Protein AF-A0A5C8MMB0-F1 (afdb_monomer)

Sequence (178 aa):
CRGLQKCVDEELSKRQVNRREPIFQVRLGAVEDEHCRFYLQSLATMHGSPTIGLGEKVSGFPVVWVGTGGRWYGSAGLNITMALRKALEQAIMDAQNQATSFQIQALEESSIFLNEEKPLRLEIPACEETTQSELLQSAMQVLEQNRMRLFVFDLAIEPFLKEELAGVFGVLLRKEDF

Radius of gyration: 17.4 Å; Cα contacts (8 Å, |Δi|>4): 314; chains: 1; bounding box: 39×40×46 Å

Foldseek 3Di:
DVQVQVQQQVQVVVVLVPAQWEWEWADEDAAAAPLLVVLQVVLCVQFRGWTKTWTDAGLLFTKIWTHGPQKIFIGTDLHPQRRSNVSSVLVVCCSPVVPDDDDGPIDGPVRYRYDHPPHHYDYHHYPVVDDPVNSVVSSVVSNVVSQKDKDKDFPCPDPCQCVPVVTDIHIDIDHDDD

Secondary structure (DSSP, 8-state):
-HHHHHHHHHHHHHHHTTSPEEEEEEEEEEE--HHHHHHHHHHHHHHSSPEEEE---BTTB-EEEEEETTEEEEEE-SSHHHHHHHHHHHHHHHHH-TT--SS--EEEGGGEEEEEEEEEEEEE--STTS-HHHHHHHHHHHHHHTTEEEEEEE---SHHHHHTSS--EEEEEEEPP-

Nearest PDB structures (foldseek):
  6peu-assembly4_D  TM=5.215E-01  e=2.104E-02  Methanocaldococcus jannaschii DSM 2661
  6pe3-assembly1_A  TM=5.560E-01  e=4.438E-02  Methanocaldococcus jannaschii DSM 2661
  7u58-assembly1_A  TM=5.933E-01  e=1.200E-01  Desmonostoc sp. PCC 7906
  4v1t-assembly1_B  TM=5.485E-01  e=1.446E-01  Lyngbya aestuarii

Structure (mmCIF, N/CA/C/O backbone):
data_AF-A0A5C8MMB0-F1
#
_entry.id   AF-A0A5C8MMB0-F1
#
loop_
_atom_site.group_PDB
_atom_site.id
_atom_site.type_symbol
_atom_site.label_atom_id
_atom_site.label_alt_id
_atom_site.label_comp_id
_atom_site.label_asym_id
_atom_site.label_entity_id
_atom_site.label_seq_id
_atom_site.pdbx_PDB_ins_code
_atom_site.Cartn_x
_atom_site.Cartn_y
_atom_site.Cartn_z
_atom_site.occupancy
_atom_site.B_iso_or_equiv
_atom_site.auth_seq_id
_atom_site.auth_comp_id
_atom_site.auth_asym_id
_atom_site.auth_atom_id
_atom_site.pdbx_PDB_model_num
ATOM 1 N N . CYS A 1 1 ? 2.271 -2.816 -12.798 1.00 86.19 1 CYS A N 1
ATOM 2 C CA . CYS A 1 1 ? 2.970 -1.627 -12.236 1.00 86.19 1 CYS A CA 1
ATOM 3 C C . CYS A 1 1 ? 3.922 -1.937 -11.062 1.00 86.19 1 CYS A C 1
ATOM 5 O O . CYS A 1 1 ? 4.062 -1.111 -10.166 1.00 86.19 1 CYS A O 1
ATOM 7 N N . ARG A 1 2 ? 4.614 -3.092 -11.044 1.00 88.81 2 ARG A N 1
ATOM 8 C CA . ARG A 1 2 ? 5.402 -3.537 -9.870 1.00 88.81 2 ARG A CA 1
ATOM 9 C C . ARG A 1 2 ? 6.569 -2.606 -9.518 1.00 88.81 2 ARG A C 1
ATOM 11 O O . ARG A 1 2 ? 6.733 -2.264 -8.355 1.00 88.81 2 ARG A O 1
ATOM 18 N N . GLY A 1 3 ? 7.340 -2.170 -10.517 1.00 91.50 3 GLY A N 1
ATOM 19 C CA . GLY A 1 3 ? 8.475 -1.269 -10.288 1.00 91.50 3 GLY A CA 1
ATOM 20 C C . GLY A 1 3 ? 8.054 0.085 -9.716 1.00 91.50 3 GLY A C 1
ATOM 21 O O . GLY A 1 3 ? 8.663 0.549 -8.763 1.00 91.50 3 GLY A O 1
ATOM 22 N N . LEU A 1 4 ? 6.955 0.666 -10.217 1.00 93.94 4 LEU A N 1
ATOM 23 C CA . LEU A 1 4 ? 6.422 1.920 -9.680 1.00 93.94 4 LEU A CA 1
ATOM 24 C C . LEU A 1 4 ? 5.993 1.772 -8.216 1.00 93.94 4 LEU A C 1
ATOM 26 O O . LEU A 1 4 ? 6.395 2.583 -7.392 1.00 93.94 4 LEU A O 1
ATOM 30 N N . GLN A 1 5 ? 5.233 0.721 -7.883 1.00 94.25 5 GLN A N 1
ATOM 31 C CA . GLN A 1 5 ? 4.839 0.450 -6.495 1.00 94.25 5 GLN A CA 1
ATOM 32 C C . GLN A 1 5 ? 6.069 0.350 -5.580 1.00 94.25 5 GLN A C 1
ATOM 34 O O . GLN A 1 5 ? 6.089 0.973 -4.524 1.00 94.25 5 GLN A O 1
ATOM 39 N N . LYS A 1 6 ? 7.121 -0.350 -6.026 1.00 92.81 6 LYS A N 1
ATOM 40 C CA . LYS A 1 6 ? 8.374 -0.470 -5.274 1.00 92.81 6 LYS A CA 1
ATOM 41 C C . LYS A 1 6 ? 9.049 0.885 -5.035 1.00 92.81 6 LYS A C 1
ATOM 43 O O . LYS A 1 6 ? 9.492 1.134 -3.921 1.00 92.81 6 LYS A O 1
ATOM 48 N N . CYS A 1 7 ? 9.080 1.779 -6.026 1.00 93.56 7 CYS A N 1
ATOM 49 C CA . CYS A 1 7 ? 9.606 3.133 -5.821 1.00 93.56 7 CYS A CA 1
ATOM 50 C C . CYS A 1 7 ? 8.823 3.888 -4.738 1.00 93.56 7 CYS A C 1
ATOM 52 O O . CYS A 1 7 ? 9.425 4.521 -3.879 1.00 93.56 7 CYS A O 1
ATOM 54 N N . VAL A 1 8 ? 7.488 3.808 -4.756 1.00 93.75 8 VAL A N 1
ATOM 55 C CA . VAL A 1 8 ? 6.650 4.484 -3.752 1.00 93.75 8 VAL A CA 1
ATOM 56 C C . VAL A 1 8 ? 6.881 3.892 -2.353 1.00 93.75 8 VAL A C 1
ATOM 58 O O . VAL A 1 8 ? 6.974 4.636 -1.377 1.00 93.75 8 VAL A O 1
ATOM 61 N N . ASP A 1 9 ? 7.034 2.570 -2.254 1.00 92.31 9 ASP A N 1
ATOM 62 C CA . ASP A 1 9 ? 7.369 1.889 -0.999 1.00 92.31 9 ASP A CA 1
ATOM 63 C C . ASP A 1 9 ? 8.725 2.351 -0.443 1.00 92.31 9 ASP A C 1
ATOM 65 O O . ASP A 1 9 ? 8.847 2.662 0.743 1.00 92.31 9 ASP A O 1
ATOM 69 N N . GLU A 1 10 ? 9.748 2.432 -1.296 1.00 91.00 10 GLU A N 1
ATOM 70 C CA . GLU A 1 10 ? 11.091 2.886 -0.920 1.00 91.00 10 GLU A CA 1
ATOM 71 C C . GLU A 1 10 ? 11.093 4.345 -0.446 1.00 91.00 10 GLU A C 1
ATOM 73 O O . GLU A 1 10 ? 11.761 4.669 0.535 1.00 91.00 10 GLU A O 1
ATOM 78 N N . GLU A 1 11 ? 10.329 5.227 -1.093 1.00 90.50 11 GLU A N 1
ATOM 79 C CA . GLU A 1 11 ? 10.205 6.627 -0.671 1.00 90.50 11 GLU A CA 1
ATOM 80 C C . GLU A 1 11 ? 9.511 6.764 0.694 1.00 90.50 11 GLU A C 1
ATOM 82 O O . GLU A 1 11 ? 9.968 7.541 1.537 1.00 90.50 11 GLU A O 1
ATOM 87 N N . LEU A 1 12 ? 8.470 5.964 0.966 1.00 90.88 12 LEU A N 1
ATOM 88 C CA . LEU A 1 12 ? 7.866 5.899 2.302 1.00 90.88 12 LEU A CA 1
ATOM 89 C C . LEU A 1 12 ? 8.885 5.409 3.344 1.00 90.88 12 LEU A C 1
ATOM 91 O O . LEU A 1 12 ? 9.031 6.024 4.400 1.00 90.88 12 LEU A O 1
ATOM 95 N N . SER A 1 13 ? 9.635 4.357 3.009 1.00 88.31 13 SER A N 1
ATOM 96 C CA . SER A 1 13 ? 10.665 3.775 3.880 1.00 88.31 13 SER A CA 1
ATOM 97 C C . SER A 1 13 ? 11.716 4.818 4.274 1.00 88.31 13 SER A C 1
ATOM 99 O O . SER A 1 13 ? 12.042 4.976 5.447 1.00 88.31 13 SER A O 1
ATOM 101 N N . LYS A 1 14 ? 12.225 5.582 3.295 1.00 87.31 14 LYS A N 1
ATOM 102 C CA . LYS A 1 14 ? 13.206 6.657 3.524 1.00 87.31 14 LYS A CA 1
ATOM 103 C C . LYS A 1 14 ? 12.638 7.775 4.399 1.00 87.31 14 LYS A C 1
ATOM 105 O O . LYS A 1 14 ? 13.366 8.313 5.234 1.00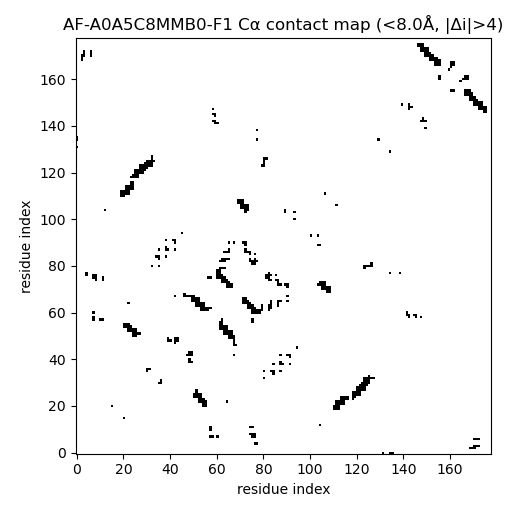 87.31 14 LYS A O 1
ATOM 110 N N . ARG A 1 15 ? 11.354 8.125 4.228 1.00 85.56 15 ARG A N 1
ATOM 111 C CA . ARG A 1 15 ? 10.677 9.162 5.027 1.00 85.56 15 ARG A CA 1
ATOM 112 C C . ARG A 1 15 ? 10.612 8.792 6.509 1.00 85.56 15 ARG A C 1
ATOM 114 O O . ARG A 1 15 ? 10.844 9.654 7.355 1.00 85.56 15 ARG A O 1
ATOM 121 N N . GLN A 1 16 ? 10.320 7.530 6.813 1.00 79.00 16 GLN A N 1
ATOM 122 C CA . GLN A 1 16 ? 10.096 7.058 8.183 1.00 79.00 16 GLN A CA 1
ATOM 123 C C . GLN A 1 16 ? 11.365 7.035 9.050 1.00 79.00 16 GLN A C 1
ATOM 125 O O . GLN A 1 16 ? 11.266 7.173 10.264 1.00 79.00 16 GLN A O 1
ATOM 130 N N . VAL A 1 17 ? 12.562 6.930 8.459 1.00 73.94 17 VAL A N 1
ATOM 131 C CA . VAL A 1 17 ? 13.832 6.846 9.216 1.00 73.94 17 VAL A CA 1
ATOM 132 C C . VAL A 1 17 ? 14.114 8.100 10.058 1.00 73.94 17 VAL A C 1
ATOM 134 O O . VAL A 1 17 ? 14.809 8.015 11.065 1.00 73.94 17 VAL A O 1
ATOM 137 N N . ASN A 1 18 ? 13.577 9.266 9.681 1.00 65.31 18 ASN A N 1
ATOM 138 C CA . ASN A 1 18 ? 13.998 10.553 10.253 1.00 65.31 18 ASN A CA 1
ATOM 139 C C . ASN A 1 18 ? 12.851 11.440 10.757 1.00 65.31 18 ASN A C 1
ATOM 141 O O . ASN A 1 18 ? 13.092 12.592 11.129 1.00 65.31 18 ASN A O 1
ATOM 145 N N . ARG A 1 19 ? 11.597 10.969 10.740 1.00 73.88 19 ARG A N 1
ATOM 146 C CA . ARG A 1 19 ? 10.439 11.826 11.025 1.00 73.88 19 ARG A CA 1
ATOM 147 C C . ARG A 1 19 ? 9.324 11.054 11.720 1.00 73.88 19 ARG A C 1
ATOM 149 O O . ARG A 1 19 ? 9.001 9.940 11.331 1.00 73.88 19 ARG A O 1
ATOM 156 N N . ARG A 1 20 ? 8.691 11.696 12.707 1.00 80.44 20 ARG A N 1
ATOM 157 C CA . ARG A 1 20 ? 7.402 11.238 13.236 1.00 80.44 20 ARG A CA 1
ATOM 158 C C . ARG A 1 20 ? 6.319 11.392 12.180 1.00 80.44 20 ARG A C 1
ATOM 160 O O . ARG A 1 20 ? 6.227 12.440 11.537 1.00 80.44 20 ARG A O 1
ATOM 167 N N . GLU A 1 21 ? 5.485 10.377 12.039 1.00 84.31 21 GLU A N 1
ATOM 168 C CA . GLU A 1 21 ? 4.448 10.368 11.018 1.00 84.31 21 GLU A CA 1
ATOM 169 C C . GLU A 1 21 ? 3.149 11.002 11.551 1.00 84.31 21 GLU A C 1
ATOM 171 O O . GLU A 1 21 ? 2.625 10.549 12.573 1.00 84.31 21 GLU A O 1
ATOM 176 N N . PRO A 1 22 ? 2.602 12.040 10.889 1.00 87.94 22 PRO A N 1
ATOM 177 C CA . PRO A 1 22 ? 1.253 12.507 11.174 1.00 87.94 22 PRO A CA 1
ATOM 178 C C . PRO A 1 22 ? 0.232 11.516 10.607 1.00 87.94 22 PRO A C 1
ATOM 180 O O . PRO A 1 22 ? 0.212 11.254 9.405 1.00 87.94 22 PRO A O 1
ATOM 183 N N . ILE A 1 23 ? -0.628 10.985 11.474 1.00 90.75 23 ILE A N 1
ATOM 184 C CA . ILE A 1 23 ? -1.674 10.029 11.112 1.00 90.75 23 ILE A CA 1
ATOM 185 C C . ILE A 1 23 ? -3.030 10.647 11.432 1.00 90.75 23 ILE A C 1
ATOM 187 O O . ILE A 1 23 ? -3.313 10.999 12.572 1.00 90.75 23 ILE A O 1
ATOM 191 N N . PHE A 1 24 ? -3.890 10.751 10.425 1.00 91.56 24 PHE A N 1
ATOM 192 C CA . PHE A 1 24 ? -5.262 11.226 10.572 1.00 91.56 24 PHE A CA 1
ATOM 193 C C . PHE A 1 24 ? -6.190 10.026 10.682 1.00 91.56 24 PHE A C 1
ATOM 195 O O . PHE A 1 24 ? -6.320 9.265 9.720 1.00 91.56 24 PHE A O 1
ATOM 202 N N . GLN A 1 25 ? -6.820 9.830 11.840 1.00 92.56 25 GLN A N 1
ATOM 203 C CA . GLN A 1 25 ? -7.706 8.689 12.036 1.00 92.56 25 GLN A CA 1
ATOM 204 C C . GLN A 1 25 ? -8.936 8.793 11.127 1.00 92.56 25 GLN A C 1
ATOM 206 O O . GLN A 1 25 ? -9.551 9.851 10.983 1.00 92.56 25 GLN A O 1
ATOM 211 N N . VAL A 1 26 ? -9.328 7.667 10.533 1.00 93.31 26 VAL A N 1
ATOM 212 C CA . VAL A 1 26 ? -10.497 7.576 9.657 1.00 93.31 26 VAL A CA 1
ATOM 213 C C . VAL A 1 26 ? -11.449 6.481 10.115 1.00 93.31 26 VAL A C 1
ATOM 215 O O . VAL A 1 26 ? -11.065 5.514 10.773 1.00 93.31 26 VAL A O 1
ATOM 218 N N . ARG A 1 27 ? -12.722 6.630 9.749 1.00 92.50 27 ARG A N 1
ATOM 219 C CA . ARG A 1 27 ? -13.721 5.564 9.844 1.00 92.50 27 ARG A CA 1
ATOM 220 C C . ARG A 1 27 ? -13.894 4.942 8.471 1.00 92.50 27 ARG A C 1
ATOM 222 O O . ARG A 1 27 ? -14.178 5.652 7.508 1.00 92.50 27 ARG A O 1
ATOM 229 N N . LEU A 1 28 ? -13.754 3.625 8.389 1.00 93.81 28 LEU A N 1
ATO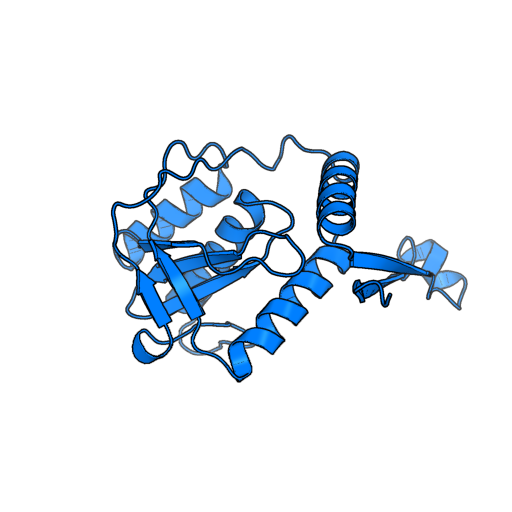M 230 C CA . LEU A 1 28 ? -14.064 2.911 7.158 1.00 93.81 28 LEU A CA 1
ATOM 231 C C . LEU A 1 28 ? -15.566 3.008 6.860 1.00 93.81 28 LEU A C 1
ATOM 233 O O . LEU A 1 28 ? -16.402 2.828 7.748 1.00 93.81 28 LEU A O 1
ATOM 237 N N . GLY A 1 29 ? -15.880 3.349 5.614 1.00 94.06 29 GLY A N 1
ATOM 238 C CA . GLY A 1 29 ? -17.210 3.283 5.027 1.00 94.06 29 GLY A CA 1
ATOM 239 C C . GLY A 1 29 ? -17.471 1.902 4.430 1.00 94.06 29 GLY A C 1
ATOM 240 O O . GLY A 1 29 ? -17.242 0.883 5.081 1.00 94.06 29 GLY A O 1
ATOM 241 N N . ALA A 1 30 ? -17.952 1.860 3.190 1.00 94.88 30 ALA A N 1
ATOM 242 C CA . ALA A 1 30 ? -18.030 0.627 2.425 1.00 94.88 30 ALA A CA 1
ATOM 243 C C . ALA A 1 30 ? -16.618 0.123 2.098 1.00 94.88 30 ALA A C 1
ATOM 245 O O . ALA A 1 30 ? -15.734 0.875 1.680 1.00 94.88 30 ALA A O 1
ATOM 246 N N . VAL A 1 31 ? -16.421 -1.178 2.306 1.00 96.75 31 VAL A N 1
ATOM 247 C CA . VAL A 1 31 ? -15.217 -1.900 1.897 1.00 96.75 31 VAL A CA 1
ATOM 248 C C . VAL A 1 31 ? -15.653 -2.959 0.904 1.00 96.75 31 VAL A C 1
ATOM 250 O O . VAL A 1 31 ? -16.162 -4.013 1.290 1.00 96.75 31 VAL A O 1
ATOM 253 N N . GLU A 1 32 ? -15.516 -2.637 -0.374 1.00 96.44 32 GLU A N 1
ATOM 254 C CA . GLU A 1 32 ? -15.902 -3.483 -1.506 1.00 96.44 32 GLU A CA 1
ATOM 255 C C . GLU A 1 32 ? -14.827 -4.532 -1.798 1.00 96.44 32 GLU A C 1
ATOM 257 O O . GLU A 1 32 ? -15.146 -5.668 -2.141 1.00 96.44 32 GLU A O 1
ATOM 262 N N . ASP A 1 33 ? -13.564 -4.189 -1.546 1.00 96.06 33 ASP A N 1
ATOM 263 C CA . ASP A 1 33 ? -12.428 -5.086 -1.727 1.00 96.06 33 ASP A CA 1
ATOM 264 C C . ASP A 1 33 ? -12.471 -6.299 -0.783 1.00 96.06 33 ASP A C 1
ATOM 266 O O . ASP A 1 33 ? -12.447 -6.160 0.447 1.00 96.06 33 ASP A O 1
ATOM 270 N N . GLU A 1 34 ? -12.516 -7.502 -1.357 1.00 95.12 34 GLU A N 1
ATOM 271 C CA . GLU A 1 34 ? -12.686 -8.743 -0.595 1.00 95.12 34 GLU A CA 1
ATOM 272 C C . GLU A 1 34 ? -11.485 -9.057 0.297 1.00 95.12 34 GLU A C 1
ATOM 274 O O . GLU A 1 34 ? -11.662 -9.403 1.469 1.00 95.12 34 GLU A O 1
ATOM 279 N N . HIS A 1 35 ? -10.268 -8.859 -0.216 1.00 95.38 35 HIS A N 1
ATOM 280 C CA . HIS A 1 35 ? -9.042 -9.066 0.549 1.00 95.38 35 HIS A CA 1
ATOM 281 C C . HIS A 1 35 ? -8.963 -8.130 1.756 1.00 95.38 35 HIS A C 1
ATOM 283 O O . HIS A 1 35 ? -8.730 -8.596 2.871 1.00 95.38 35 HIS A O 1
ATOM 289 N N . CYS A 1 36 ? -9.213 -6.827 1.575 1.00 96.94 36 CYS A N 1
ATOM 290 C CA . CYS A 1 36 ? -9.245 -5.887 2.697 1.00 96.94 36 CYS A CA 1
ATOM 291 C C . CYS A 1 36 ? -10.278 -6.299 3.753 1.00 96.94 36 CYS A C 1
ATOM 293 O O . CYS A 1 36 ? -9.967 -6.287 4.943 1.00 96.94 36 CYS A O 1
ATOM 295 N N . ARG A 1 37 ? -11.488 -6.706 3.342 1.00 96.69 37 ARG A N 1
ATOM 296 C CA . ARG A 1 37 ? -12.537 -7.161 4.269 1.00 96.69 37 ARG A CA 1
ATOM 297 C C . ARG A 1 37 ? -12.096 -8.390 5.065 1.00 96.69 37 ARG A C 1
ATOM 299 O O . ARG A 1 37 ? -12.231 -8.409 6.289 1.00 96.69 37 ARG A O 1
ATOM 306 N N . PHE A 1 38 ? -11.532 -9.382 4.381 1.00 96.75 38 PHE A N 1
ATOM 307 C CA . PHE A 1 38 ? -11.026 -10.604 5.000 1.00 96.75 38 PHE A CA 1
ATOM 308 C C . PHE A 1 38 ? -9.879 -10.326 5.985 1.00 96.75 38 PHE A C 1
ATOM 310 O O . PHE A 1 38 ? -9.863 -10.860 7.098 1.00 96.75 38 PHE A O 1
ATOM 317 N N . TYR A 1 39 ? -8.939 -9.454 5.619 1.00 96.50 39 TYR A N 1
ATOM 318 C CA . TYR A 1 39 ? -7.816 -9.091 6.480 1.00 96.50 39 TYR A CA 1
ATOM 319 C C . TYR A 1 39 ? -8.245 -8.266 7.699 1.00 96.50 39 TYR A C 1
ATOM 321 O O . TYR A 1 39 ? -7.773 -8.527 8.806 1.00 96.50 39 TYR A O 1
ATOM 329 N N . LEU A 1 40 ? -9.185 -7.328 7.535 1.00 97.00 40 LEU A N 1
ATOM 330 C CA . LEU A 1 40 ? -9.779 -6.584 8.652 1.00 97.00 40 LEU A CA 1
ATOM 331 C C . LEU A 1 40 ? -10.440 -7.532 9.660 1.00 97.00 40 LEU A C 1
ATOM 333 O O . LEU A 1 40 ? -10.213 -7.401 10.861 1.00 97.00 40 LEU A O 1
ATOM 337 N N . GLN A 1 41 ? -11.212 -8.512 9.181 1.00 96.56 41 GLN A N 1
ATOM 338 C CA . GLN A 1 41 ? -11.848 -9.514 10.039 1.00 96.56 41 GLN A CA 1
ATOM 339 C C . GLN A 1 41 ? -10.819 -10.415 10.738 1.00 96.56 41 GLN A C 1
ATOM 341 O O . GLN A 1 41 ? -10.956 -10.711 11.929 1.00 96.56 41 GLN A O 1
ATOM 346 N N . SER A 1 42 ? -9.774 -10.826 10.019 1.00 95.00 42 SER A N 1
ATOM 347 C CA . SER A 1 42 ? -8.678 -11.628 10.571 1.00 95.00 42 SER A CA 1
ATOM 348 C C . SER A 1 42 ? -7.966 -10.896 11.713 1.00 95.00 42 SER A C 1
ATOM 350 O O . SER A 1 42 ? -7.820 -11.450 12.802 1.00 95.00 42 SER A O 1
ATOM 352 N N . LEU A 1 43 ? -7.592 -9.626 11.516 1.00 93.88 43 LEU A N 1
ATOM 353 C CA . LEU A 1 43 ? -6.986 -8.802 12.569 1.00 93.88 43 LEU A CA 1
ATOM 354 C C . LEU A 1 43 ? -7.939 -8.568 13.740 1.00 93.88 43 LEU A C 1
ATOM 356 O O . LEU A 1 43 ? -7.524 -8.712 14.889 1.00 93.88 43 LEU A O 1
ATOM 360 N N . ALA A 1 44 ? -9.216 -8.288 13.456 1.00 94.25 44 ALA A N 1
ATOM 361 C CA . ALA A 1 44 ? -10.237 -8.116 14.486 1.00 94.25 44 ALA A CA 1
ATOM 362 C C . ALA A 1 44 ? -10.356 -9.340 15.402 1.00 94.25 44 ALA A C 1
ATOM 364 O O . ALA A 1 44 ? -10.555 -9.194 16.607 1.00 94.25 44 ALA A O 1
ATOM 365 N N . THR A 1 45 ? -10.180 -10.535 14.837 1.00 93.06 45 THR A N 1
ATOM 366 C CA . THR A 1 45 ? -10.210 -11.801 15.577 1.00 93.06 45 THR A CA 1
ATOM 367 C C . THR A 1 45 ? -8.951 -12.007 16.429 1.00 93.06 45 THR A C 1
ATOM 369 O O . THR A 1 45 ? -9.049 -12.562 17.519 1.00 93.06 45 THR A O 1
ATOM 372 N N . MET A 1 46 ? -7.778 -11.558 15.966 1.00 90.19 46 MET A N 1
ATOM 373 C CA . MET A 1 46 ? -6.498 -11.757 16.667 1.00 90.19 46 MET A CA 1
ATOM 374 C C . MET A 1 46 ? -6.218 -10.710 17.757 1.00 90.19 46 MET A C 1
ATOM 376 O O . MET A 1 46 ? -5.747 -11.062 18.835 1.00 90.19 46 MET A O 1
ATOM 380 N N . HIS A 1 47 ? -6.505 -9.431 17.495 1.00 87.31 47 HIS A N 1
ATOM 381 C CA . HIS A 1 47 ? -6.088 -8.307 18.349 1.00 87.31 47 HIS A CA 1
ATOM 382 C C . HIS A 1 47 ? -7.187 -7.258 18.583 1.00 87.31 47 HIS A C 1
ATOM 384 O O . HIS A 1 47 ? -6.915 -6.178 19.108 1.00 87.31 47 HIS A O 1
ATOM 390 N N . GLY A 1 48 ? -8.435 -7.566 18.223 1.00 89.81 48 GLY A N 1
ATOM 391 C CA . GLY A 1 48 ? -9.530 -6.601 18.252 1.00 89.81 48 GLY A CA 1
ATOM 392 C C . GLY A 1 48 ? -9.536 -5.684 17.027 1.00 89.81 48 GLY A C 1
ATOM 393 O O . GLY A 1 48 ? -8.653 -5.739 16.170 1.00 89.81 48 GLY A O 1
ATOM 394 N N . SER A 1 49 ? -10.588 -4.871 16.908 1.00 92.56 49 SER A N 1
ATOM 395 C CA . SER A 1 49 ? -10.814 -4.042 15.715 1.00 92.56 49 SER A CA 1
ATOM 396 C C . SER A 1 49 ? -9.640 -3.083 15.475 1.00 92.56 49 SER A C 1
ATOM 398 O O . SER A 1 49 ? -9.336 -2.294 16.371 1.00 92.56 49 SER A O 1
ATOM 400 N N . PRO A 1 50 ? -8.992 -3.121 14.296 1.00 94.62 50 PRO A N 1
ATOM 401 C CA . PRO A 1 50 ? -7.865 -2.245 14.017 1.00 94.62 50 PRO A CA 1
ATOM 402 C C . PRO A 1 50 ? -8.317 -0.792 13.843 1.00 94.62 50 PRO A C 1
ATOM 404 O O . PRO A 1 50 ? -9.372 -0.511 13.267 1.00 94.62 50 PRO A O 1
ATOM 407 N N . THR A 1 51 ? -7.478 0.139 14.285 1.00 94.62 51 THR A N 1
ATOM 408 C CA . THR A 1 51 ? -7.629 1.565 13.985 1.00 94.62 51 THR A CA 1
ATOM 409 C C . THR A 1 51 ? -7.057 1.842 12.602 1.00 94.62 51 THR A C 1
ATOM 411 O O . THR A 1 51 ? -5.973 1.370 12.277 1.00 94.62 51 THR A O 1
ATOM 414 N N . ILE A 1 52 ? -7.756 2.620 11.778 1.00 95.50 52 ILE A N 1
ATOM 415 C CA . ILE A 1 52 ? -7.282 2.984 10.439 1.00 95.50 52 ILE A CA 1
ATOM 416 C C . ILE A 1 52 ? -6.960 4.471 10.408 1.00 95.50 52 ILE A C 1
ATOM 418 O O . ILE A 1 52 ? -7.712 5.291 10.939 1.00 95.50 52 ILE A O 1
ATOM 422 N N . GLY A 1 53 ? -5.849 4.821 9.768 1.00 94.56 53 GLY A N 1
ATOM 423 C CA . GLY A 1 53 ? -5.428 6.200 9.585 1.00 94.56 53 GLY A CA 1
ATOM 424 C C . GLY A 1 53 ? -4.866 6.475 8.196 1.00 94.56 53 GLY A C 1
ATOM 425 O O . GLY A 1 53 ? -4.408 5.574 7.494 1.00 94.56 53 GLY A O 1
ATOM 426 N N . LEU A 1 54 ? -4.901 7.744 7.803 1.00 94.69 54 LEU A N 1
ATOM 427 C CA . LEU A 1 54 ? -4.259 8.258 6.598 1.00 94.69 54 LEU A CA 1
ATOM 428 C C . LEU A 1 54 ? -2.983 9.003 6.972 1.00 94.69 54 LEU A C 1
ATOM 430 O O . LEU A 1 54 ? -2.991 9.824 7.886 1.00 94.69 54 LEU A O 1
ATOM 434 N N . GLY A 1 55 ? -1.902 8.718 6.254 1.00 92.50 55 GLY A N 1
ATOM 435 C CA . GLY A 1 55 ? -0.633 9.428 6.386 1.00 92.50 55 GLY A CA 1
ATOM 436 C C . GLY A 1 55 ? -0.467 10.522 5.339 1.00 92.50 55 GLY A C 1
ATOM 437 O O . GLY A 1 55 ? -1.290 10.687 4.431 1.00 92.50 55 GLY A O 1
ATOM 438 N N . GLU A 1 56 ? 0.652 11.239 5.418 1.00 92.75 56 GLU A N 1
ATOM 439 C CA . GLU A 1 56 ? 1.041 12.157 4.350 1.00 92.75 56 GLU A CA 1
ATOM 440 C C . GLU A 1 56 ? 1.296 11.361 3.058 1.00 92.75 56 GLU A C 1
ATOM 442 O O . GLU A 1 56 ? 1.951 10.313 3.075 1.00 92.75 56 GLU A O 1
ATOM 447 N N . LYS A 1 57 ? 0.795 11.857 1.922 1.00 94.88 57 LYS A N 1
ATOM 448 C CA . LYS A 1 57 ? 0.986 11.211 0.617 1.00 94.88 57 LYS A CA 1
ATOM 449 C C . LYS A 1 57 ? 2.472 11.106 0.253 1.00 94.88 57 LYS A C 1
ATOM 451 O O . LYS A 1 57 ? 3.263 11.986 0.585 1.00 94.88 57 LYS A O 1
ATOM 456 N N . VAL A 1 58 ? 2.845 10.059 -0.479 1.00 93.69 58 VAL A N 1
ATOM 457 C CA . VAL A 1 58 ? 4.203 9.875 -1.026 1.00 93.69 58 VAL A CA 1
ATOM 458 C C . VAL A 1 58 ? 4.135 10.006 -2.536 1.00 93.69 58 VAL A C 1
ATOM 460 O O . VAL A 1 58 ? 3.417 9.254 -3.184 1.00 93.69 58 VAL A O 1
ATOM 463 N N . SER A 1 59 ? 4.834 10.991 -3.107 1.00 93.56 59 SER A N 1
ATOM 464 C CA . SER A 1 59 ? 4.796 11.271 -4.556 1.00 93.56 59 SER A CA 1
ATOM 465 C C . SER A 1 59 ? 3.371 11.439 -5.122 1.00 93.56 59 SER A C 1
ATOM 467 O O . SER A 1 59 ? 3.125 11.138 -6.285 1.00 93.56 59 SER A O 1
ATOM 469 N N . GLY A 1 60 ? 2.424 11.897 -4.294 1.00 94.81 60 GLY A N 1
ATOM 470 C CA . GLY A 1 60 ? 1.004 12.030 -4.648 1.00 94.81 60 GLY A CA 1
ATOM 471 C C . GLY A 1 60 ? 0.130 10.811 -4.338 1.00 94.81 60 GLY A C 1
ATOM 472 O O . GLY A 1 60 ? -1.099 10.927 -4.341 1.00 94.81 60 GLY A O 1
ATOM 473 N N . PHE A 1 61 ? 0.732 9.669 -4.010 1.00 97.19 61 PHE A N 1
ATOM 474 C CA . PHE A 1 61 ? 0.031 8.424 -3.721 1.00 97.19 61 PHE A CA 1
ATOM 475 C C . PHE A 1 61 ? -0.438 8.324 -2.266 1.00 97.19 61 PHE A C 1
ATOM 477 O O . PHE A 1 61 ? 0.222 8.857 -1.366 1.00 97.19 61 PHE A O 1
ATOM 484 N N . PRO A 1 62 ? -1.577 7.652 -2.016 1.00 96.56 62 PRO A N 1
ATOM 485 C CA . PRO A 1 62 ? -2.095 7.452 -0.670 1.00 96.56 62 PRO A CA 1
ATOM 486 C C . PRO A 1 62 ? -1.150 6.616 0.195 1.00 96.56 62 PRO A C 1
ATOM 488 O O . PRO A 1 62 ? -0.539 5.653 -0.270 1.00 96.56 62 PRO A O 1
ATOM 491 N N . VAL A 1 63 ? -1.102 6.972 1.479 1.00 96.19 63 VAL A N 1
ATOM 492 C CA . VAL A 1 63 ? -0.475 6.186 2.543 1.00 96.19 63 VAL A CA 1
ATOM 493 C C . VAL A 1 63 ? -1.541 5.856 3.572 1.00 96.19 63 VAL A C 1
ATOM 495 O O . VAL A 1 63 ? -2.215 6.757 4.078 1.00 96.19 63 VAL A O 1
ATOM 498 N N . VAL A 1 64 ? -1.692 4.570 3.869 1.00 96.38 64 VAL A N 1
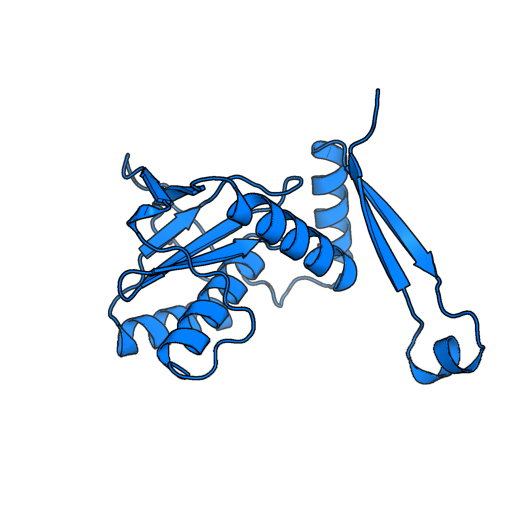ATOM 499 C CA . VAL A 1 64 ? -2.637 4.063 4.863 1.00 96.38 64 VAL A CA 1
ATOM 500 C C . VAL A 1 64 ? -1.861 3.420 5.997 1.00 96.38 64 VAL A C 1
ATOM 502 O O . VAL A 1 64 ? -0.850 2.753 5.778 1.00 96.38 64 VAL A O 1
ATOM 505 N N . TRP A 1 65 ? -2.364 3.634 7.204 1.00 95.50 65 TRP A N 1
ATOM 506 C CA . TRP A 1 65 ? -1.815 3.128 8.444 1.00 95.50 65 TRP A CA 1
ATOM 507 C C . TRP A 1 65 ? -2.851 2.273 9.169 1.00 95.50 65 TRP A C 1
ATOM 509 O O . TRP A 1 65 ? -4.014 2.664 9.287 1.00 95.50 65 TRP A O 1
ATOM 519 N N . VAL A 1 66 ? -2.420 1.116 9.663 1.00 95.81 66 VAL A N 1
ATOM 520 C CA . VAL A 1 66 ? -3.229 0.178 10.447 1.00 95.81 66 VAL A CA 1
ATOM 521 C C . VAL A 1 66 ? -2.644 0.109 11.851 1.00 95.81 66 VAL A C 1
ATOM 5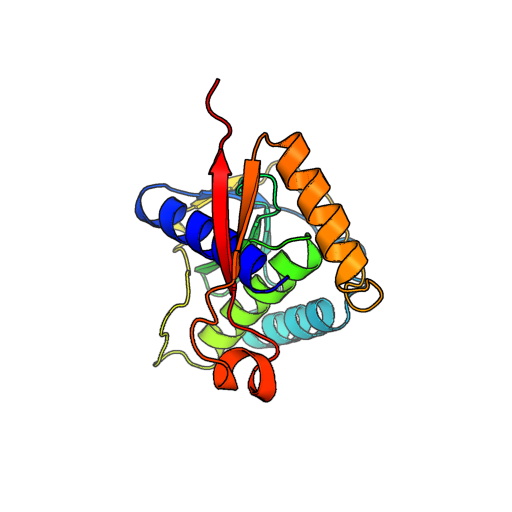23 O O . VAL A 1 66 ? -1.515 -0.333 12.025 1.00 95.81 66 VAL A O 1
ATOM 526 N N . GLY A 1 67 ? -3.401 0.562 12.843 1.00 93.25 67 GLY A N 1
ATOM 527 C CA . GLY A 1 67 ? -3.065 0.495 14.259 1.00 93.25 67 GLY A CA 1
ATOM 528 C C . GLY A 1 67 ? -3.666 -0.751 14.902 1.00 93.25 67 GLY A C 1
ATOM 529 O O . GLY A 1 67 ? -4.888 -0.902 14.933 1.00 93.25 67 GLY A O 1
ATOM 530 N N . THR A 1 68 ? -2.832 -1.647 15.421 1.00 91.31 68 THR A N 1
ATOM 531 C CA . THR A 1 68 ? -3.266 -2.827 16.183 1.00 91.31 68 THR A CA 1
ATOM 532 C C . THR A 1 68 ? -2.152 -3.295 17.121 1.00 91.31 68 THR A C 1
ATOM 534 O O . THR A 1 68 ? -0.975 -3.084 16.841 1.00 91.31 68 THR A O 1
ATOM 537 N N . GLY A 1 69 ? -2.505 -3.869 18.275 1.00 85.00 69 GLY A N 1
ATOM 538 C CA . GLY A 1 69 ? -1.521 -4.401 19.228 1.00 85.00 69 GLY A CA 1
ATOM 539 C C . GLY A 1 69 ? -0.477 -3.389 19.736 1.00 85.00 69 GLY A C 1
ATOM 540 O O . GLY A 1 69 ? 0.637 -3.790 20.060 1.00 85.00 69 GLY A O 1
ATOM 541 N N . GLY A 1 70 ? -0.800 -2.090 19.778 1.00 83.94 70 GLY A N 1
ATOM 542 C CA . GLY A 1 70 ? 0.126 -1.030 20.208 1.00 83.94 70 GLY A CA 1
ATOM 543 C C . GLY A 1 70 ? 1.155 -0.597 19.153 1.00 83.94 70 GLY A C 1
ATOM 544 O O . GLY A 1 70 ? 2.131 0.085 19.472 1.00 83.94 70 GLY A O 1
ATOM 545 N N . ARG A 1 71 ? 0.980 -1.021 17.896 1.00 88.75 71 ARG A N 1
ATOM 546 C CA . ARG A 1 71 ? 1.862 -0.707 16.765 1.00 88.75 71 ARG A CA 1
ATOM 547 C C . ARG A 1 71 ? 1.066 -0.202 15.573 1.00 88.75 71 ARG A C 1
ATOM 549 O O . ARG A 1 71 ? -0.110 -0.527 15.412 1.00 88.75 71 ARG A O 1
ATOM 556 N N . TRP A 1 72 ? 1.735 0.569 14.723 1.00 91.94 72 TRP A N 1
ATOM 557 C CA . TRP A 1 72 ? 1.177 1.112 13.491 1.00 91.94 72 TRP A CA 1
ATOM 558 C C . TRP A 1 72 ? 1.942 0.608 12.275 1.00 91.94 72 TRP A C 1
ATOM 560 O O . TRP A 1 72 ? 3.145 0.821 12.155 1.00 91.94 72 TRP A O 1
ATOM 570 N N . TYR A 1 73 ? 1.230 -0.025 11.349 1.00 92.94 73 TYR A N 1
ATOM 571 C CA . TYR A 1 73 ? 1.783 -0.604 10.128 1.00 92.94 73 TYR A CA 1
ATOM 572 C C . TYR A 1 73 ? 1.379 0.266 8.946 1.00 92.94 73 TYR A C 1
ATOM 574 O O . TYR A 1 73 ? 0.189 0.452 8.687 1.00 92.94 73 TYR A O 1
ATOM 582 N N . GLY A 1 74 ? 2.368 0.838 8.265 1.00 92.81 74 GLY A N 1
ATOM 583 C CA . GLY A 1 74 ? 2.158 1.786 7.177 1.00 92.81 74 GLY A CA 1
ATOM 584 C C . GLY A 1 74 ? 2.461 1.180 5.819 1.00 92.81 74 GLY A C 1
ATOM 585 O O . 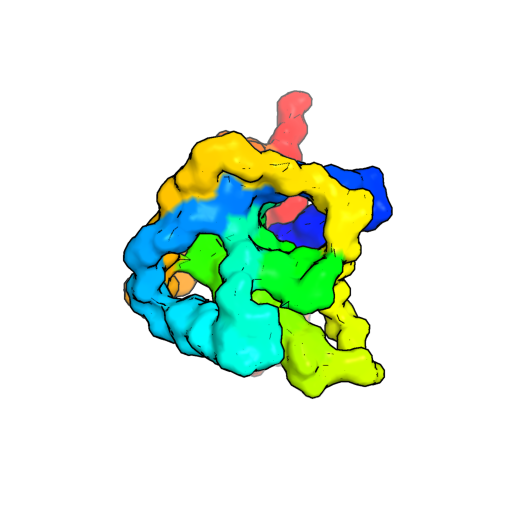GLY A 1 74 ? 3.439 0.453 5.645 1.00 92.81 74 GLY A O 1
ATOM 586 N N . SER A 1 75 ? 1.657 1.525 4.819 1.00 94.69 75 SER A N 1
ATOM 587 C CA . SER A 1 75 ? 2.018 1.276 3.428 1.00 94.69 75 SER A CA 1
ATOM 588 C C . SER A 1 75 ? 1.517 2.381 2.520 1.00 94.69 75 SER A C 1
ATOM 590 O O . SER A 1 75 ? 0.420 2.913 2.692 1.00 94.69 75 SER A O 1
ATOM 592 N N . ALA A 1 76 ? 2.315 2.680 1.502 1.00 95.12 76 ALA A N 1
ATOM 593 C CA . ALA A 1 76 ? 1.867 3.435 0.350 1.00 95.12 76 ALA A CA 1
ATOM 594 C C . ALA A 1 76 ? 1.289 2.489 -0.713 1.00 95.12 76 ALA A C 1
ATOM 596 O O . ALA A 1 76 ? 1.585 1.291 -0.728 1.00 95.12 76 ALA A O 1
ATOM 597 N N . GLY A 1 77 ? 0.468 3.015 -1.616 1.00 95.06 77 GLY A N 1
ATOM 598 C CA . GLY A 1 77 ? -0.130 2.236 -2.699 1.00 95.06 77 GLY A CA 1
ATOM 599 C C . GLY A 1 77 ? -0.503 3.107 -3.885 1.00 95.06 77 GLY A C 1
ATOM 600 O O . GLY A 1 77 ? -0.804 4.282 -3.713 1.00 95.06 77 GLY A O 1
ATOM 601 N N . LEU A 1 78 ? -0.527 2.535 -5.092 1.00 95.12 78 LEU A N 1
ATOM 602 C CA . LEU A 1 78 ? -0.963 3.270 -6.293 1.00 95.12 78 LEU A CA 1
ATOM 603 C C . LEU A 1 78 ? -2.429 3.729 -6.216 1.00 95.12 78 LEU A C 1
ATOM 605 O O . LEU A 1 78 ? -2.818 4.674 -6.898 1.00 95.12 78 LEU A O 1
ATOM 609 N N . ASN A 1 79 ? -3.226 3.094 -5.357 1.00 95.00 79 ASN A N 1
ATOM 610 C CA . ASN A 1 79 ? -4.546 3.546 -4.940 1.00 95.00 79 ASN A CA 1
ATOM 611 C C . ASN A 1 79 ? -4.764 3.239 -3.445 1.00 95.00 79 ASN A C 1
ATOM 613 O O . ASN A 1 79 ? -3.930 2.598 -2.794 1.00 95.00 79 ASN A O 1
ATOM 617 N N . ILE A 1 80 ? -5.885 3.715 -2.895 1.00 95.94 80 ILE A N 1
ATOM 618 C CA . ILE A 1 80 ? -6.184 3.588 -1.463 1.00 95.94 80 ILE A CA 1
ATOM 619 C C . ILE A 1 80 ? -6.338 2.128 -1.021 1.00 95.94 80 ILE A C 1
ATOM 621 O O . ILE A 1 80 ? -5.846 1.752 0.041 1.00 95.94 80 ILE A O 1
ATOM 625 N N . THR A 1 81 ? -6.960 1.296 -1.855 1.00 96.56 81 THR A N 1
ATOM 626 C CA . THR A 1 81 ? -7.211 -0.117 -1.572 1.00 96.56 81 THR A CA 1
ATOM 627 C C . THR A 1 81 ? -5.908 -0.898 -1.484 1.00 96.56 81 THR A C 1
ATOM 629 O O . THR A 1 81 ? -5.710 -1.645 -0.533 1.00 96.56 81 THR A O 1
ATOM 632 N N . MET A 1 82 ? -4.975 -0.677 -2.414 1.00 95.50 82 MET A N 1
ATOM 633 C CA . MET A 1 82 ? -3.649 -1.297 -2.391 1.00 95.50 82 MET A CA 1
ATOM 634 C C . MET A 1 82 ? -2.843 -0.876 -1.159 1.00 95.50 82 MET A C 1
ATOM 636 O O . MET A 1 82 ? -2.195 -1.718 -0.539 1.00 95.50 82 MET A O 1
ATOM 640 N N . ALA A 1 83 ? -2.901 0.410 -0.791 1.00 96.81 83 ALA A N 1
ATOM 641 C CA . ALA A 1 83 ? -2.233 0.920 0.403 1.00 96.81 83 ALA A CA 1
ATOM 642 C C . ALA A 1 83 ? -2.780 0.245 1.673 1.00 96.81 83 ALA A C 1
ATOM 644 O O . ALA A 1 83 ? -2.005 -0.266 2.481 1.00 96.81 83 ALA A O 1
ATOM 645 N N . LEU A 1 84 ? -4.109 0.174 1.818 1.00 97.56 84 LEU A N 1
ATOM 646 C CA . LEU A 1 84 ? -4.750 -0.495 2.950 1.00 97.56 84 LEU A CA 1
ATOM 647 C C . LEU A 1 84 ? -4.432 -1.994 2.974 1.00 97.56 84 LEU A C 1
ATOM 649 O O . LEU A 1 84 ? -4.012 -2.506 4.008 1.00 97.56 84 LEU A O 1
ATOM 653 N N . ARG A 1 85 ? -4.594 -2.691 1.845 1.00 96.06 85 ARG A N 1
ATOM 654 C CA . ARG A 1 85 ? -4.361 -4.136 1.735 1.00 96.06 85 ARG A CA 1
ATOM 655 C C . ARG A 1 85 ? -2.960 -4.503 2.216 1.00 96.06 85 ARG A C 1
ATOM 657 O O . ARG A 1 85 ? -2.815 -5.370 3.070 1.00 96.06 85 ARG A O 1
ATOM 664 N N . LYS A 1 86 ? -1.941 -3.790 1.736 1.00 95.12 86 LYS A N 1
ATOM 665 C CA . LYS A 1 86 ? -0.548 -4.051 2.104 1.00 95.12 86 LYS A CA 1
ATOM 666 C C . LYS A 1 86 ? -0.232 -3.679 3.558 1.00 95.12 86 LYS A C 1
ATOM 668 O O . LYS A 1 86 ? 0.562 -4.362 4.200 1.00 95.12 86 LYS A O 1
ATOM 673 N N . ALA A 1 87 ? -0.849 -2.630 4.104 1.00 95.69 87 ALA A N 1
ATOM 674 C CA . ALA A 1 87 ? -0.719 -2.299 5.526 1.00 95.69 87 ALA A CA 1
ATOM 675 C C . ALA A 1 87 ? -1.349 -3.382 6.426 1.00 95.69 87 ALA A C 1
ATOM 677 O O . ALA A 1 87 ? -0.764 -3.765 7.439 1.00 95.69 87 ALA A O 1
ATOM 678 N N . LEU A 1 88 ? -2.504 -3.927 6.027 1.00 96.38 88 LEU A N 1
ATOM 679 C CA . LEU A 1 88 ? -3.156 -5.040 6.719 1.00 96.38 88 LEU A CA 1
ATOM 680 C C . LEU A 1 88 ? -2.319 -6.325 6.648 1.00 96.38 88 LEU A C 1
ATOM 682 O O . LEU A 1 88 ? -2.166 -7.000 7.661 1.00 96.38 88 LEU A O 1
ATOM 686 N N . GLU A 1 89 ? -1.746 -6.645 5.485 1.00 93.88 89 GLU A N 1
ATOM 687 C CA . GLU A 1 89 ? -0.849 -7.797 5.321 1.00 93.88 89 GLU A CA 1
ATOM 688 C C . GLU A 1 89 ? 0.357 -7.707 6.259 1.00 93.88 89 GLU A C 1
ATOM 690 O O . GLU A 1 89 ? 0.663 -8.679 6.945 1.00 93.88 89 GLU A O 1
ATOM 695 N N . GLN A 1 90 ? 0.994 -6.536 6.360 1.00 91.94 90 GLN A N 1
ATOM 696 C CA . GLN A 1 90 ? 2.100 -6.319 7.298 1.00 91.94 90 GLN A CA 1
ATOM 697 C C . GLN A 1 90 ? 1.677 -6.540 8.757 1.00 91.94 90 GLN A C 1
ATOM 699 O O . GLN A 1 90 ? 2.385 -7.220 9.500 1.00 91.94 90 GLN A O 1
ATOM 704 N N . ALA A 1 91 ? 0.515 -6.016 9.156 1.00 92.44 91 ALA A N 1
ATOM 705 C CA . ALA A 1 91 ? -0.012 -6.203 10.505 1.00 92.44 91 ALA A CA 1
ATOM 706 C C . ALA A 1 91 ? -0.317 -7.681 10.810 1.00 92.44 91 ALA A C 1
ATOM 708 O O . ALA A 1 91 ? -0.003 -8.169 11.894 1.00 92.44 91 ALA A O 1
ATOM 709 N N . ILE A 1 92 ? -0.890 -8.418 9.850 1.00 92.38 92 ILE A N 1
ATOM 710 C CA . ILE A 1 92 ? -1.171 -9.856 9.989 1.00 92.38 92 ILE A CA 1
ATOM 711 C C . ILE A 1 92 ? 0.131 -10.651 10.089 1.00 92.38 92 ILE A C 1
ATOM 713 O O . ILE A 1 92 ? 0.247 -11.528 10.944 1.00 92.38 92 ILE A O 1
ATOM 717 N N . MET A 1 93 ? 1.114 -10.340 9.240 1.00 89.62 93 MET A N 1
ATOM 718 C CA . MET A 1 93 ? 2.415 -11.002 9.262 1.00 89.62 93 MET A CA 1
ATOM 719 C C . MET A 1 93 ? 3.122 -10.812 10.607 1.00 89.62 93 MET A C 1
ATOM 721 O O . MET A 1 93 ? 3.666 -11.786 11.121 1.00 89.62 93 MET A O 1
ATOM 725 N N . ASP A 1 94 ? 3.090 -9.609 11.194 1.00 87.88 94 ASP A N 1
ATOM 726 C CA . ASP A 1 94 ? 3.678 -9.356 12.520 1.00 87.88 94 ASP A CA 1
ATOM 727 C C . ASP A 1 94 ? 2.913 -10.094 13.628 1.00 87.88 94 ASP A C 1
ATOM 729 O O . ASP A 1 94 ? 3.523 -10.756 14.468 1.00 87.88 94 ASP A O 1
ATOM 733 N N . ALA A 1 95 ? 1.575 -10.052 13.589 1.00 86.06 95 ALA A N 1
ATOM 734 C CA . ALA A 1 95 ? 0.715 -10.731 14.559 1.00 86.06 95 ALA A CA 1
ATOM 735 C C . ALA A 1 95 ? 0.957 -12.251 14.597 1.00 86.06 95 ALA A C 1
ATOM 737 O O . ALA A 1 95 ? 0.964 -12.852 15.675 1.00 86.06 95 ALA A O 1
ATOM 738 N N . GLN A 1 96 ? 1.181 -12.867 13.430 1.00 85.25 96 GLN A N 1
ATOM 739 C CA . GLN A 1 96 ? 1.378 -14.312 13.285 1.00 85.25 96 GLN A CA 1
ATOM 740 C C . GLN A 1 96 ? 2.832 -14.766 13.487 1.00 85.25 96 GLN A C 1
ATOM 742 O O . GLN A 1 96 ? 3.056 -15.832 14.055 1.00 85.25 96 GLN A O 1
ATOM 747 N N . ASN A 1 97 ? 3.824 -13.984 13.042 1.00 80.44 97 ASN A N 1
ATOM 748 C CA . ASN A 1 97 ? 5.224 -14.420 12.931 1.00 80.44 97 ASN A CA 1
ATOM 749 C C . ASN A 1 97 ? 6.176 -13.701 13.901 1.00 80.44 97 ASN A C 1
ATOM 751 O O . ASN A 1 97 ? 7.323 -13.458 13.528 1.00 80.44 97 ASN A O 1
ATOM 755 N N . GLN A 1 98 ? 5.729 -13.381 15.124 1.00 63.66 98 GLN A N 1
ATOM 756 C CA . GLN A 1 98 ? 6.379 -12.542 16.162 1.00 63.66 98 GLN A CA 1
ATOM 757 C C . GLN A 1 98 ? 7.911 -12.704 16.392 1.00 63.66 98 GLN A C 1
ATOM 759 O O . GLN A 1 98 ? 8.501 -11.905 17.113 1.00 63.66 98 GLN A O 1
ATOM 764 N N . ALA A 1 99 ? 8.583 -13.699 15.800 1.00 52.38 99 ALA A N 1
ATOM 765 C CA . ALA A 1 99 ? 10.009 -13.994 15.938 1.00 52.38 99 ALA A CA 1
ATOM 766 C C . ALA A 1 99 ? 10.872 -13.801 14.663 1.00 52.38 99 ALA A C 1
ATOM 768 O O . ALA A 1 99 ? 12.070 -14.082 14.713 1.00 52.38 99 ALA A O 1
ATOM 769 N N . THR A 1 100 ? 10.335 -13.382 13.504 1.00 52.09 100 THR A N 1
ATOM 770 C CA . THR A 1 100 ? 11.128 -13.350 12.245 1.00 52.09 100 THR A CA 1
ATOM 771 C C . THR A 1 100 ? 10.753 -12.199 11.296 1.00 52.09 100 THR A C 1
ATOM 773 O O . THR A 1 100 ? 10.466 -12.418 10.122 1.00 52.09 100 THR A O 1
ATOM 776 N N . SER A 1 101 ? 10.734 -10.948 11.768 1.00 48.56 101 SER A N 1
ATOM 777 C CA . SER A 1 101 ? 10.366 -9.802 10.919 1.00 48.56 101 SER A CA 1
ATOM 778 C C . SER A 1 101 ? 11.553 -9.256 10.111 1.00 48.56 101 SER A C 1
ATOM 780 O O . SER A 1 101 ? 12.180 -8.249 10.436 1.00 48.56 101 SER A O 1
ATOM 782 N N . PHE A 1 102 ? 11.852 -9.889 8.979 1.00 47.38 102 PHE A N 1
ATOM 783 C CA . PHE A 1 102 ? 12.597 -9.192 7.933 1.00 47.38 102 PHE A CA 1
ATOM 784 C C . PHE A 1 102 ? 11.629 -8.225 7.231 1.00 47.38 102 PHE A C 1
ATOM 786 O O . PHE A 1 102 ? 10.732 -8.657 6.518 1.00 47.38 102 PHE A O 1
ATOM 793 N N . GLN A 1 103 ? 11.841 -6.916 7.424 1.00 56.88 103 GLN A N 1
ATOM 794 C CA . GLN A 1 103 ? 11.251 -5.798 6.657 1.00 56.88 103 GLN A CA 1
ATOM 795 C C . GLN A 1 103 ? 9.846 -5.284 7.040 1.00 56.88 103 GLN A C 1
ATOM 797 O O . GLN A 1 103 ? 9.243 -4.565 6.244 1.00 56.88 103 GLN A O 1
ATOM 802 N N . ILE A 1 104 ? 9.326 -5.553 8.242 1.00 62.22 104 ILE A N 1
ATOM 803 C CA . ILE A 1 104 ? 8.074 -4.907 8.685 1.00 62.22 104 ILE A CA 1
ATOM 804 C C . ILE A 1 104 ? 8.371 -3.467 9.127 1.00 62.22 104 ILE A C 1
ATOM 806 O O . ILE A 1 104 ? 9.107 -3.245 10.087 1.00 62.22 104 ILE A O 1
ATOM 810 N N . GLN A 1 105 ? 7.794 -2.486 8.430 1.00 66.12 105 GLN A N 1
ATOM 811 C CA . GLN A 1 105 ? 7.909 -1.060 8.759 1.00 66.12 105 GLN A CA 1
ATOM 812 C C . GLN A 1 105 ? 6.816 -0.664 9.754 1.00 66.12 105 GLN A C 1
ATOM 814 O O . GLN A 1 105 ? 5.872 0.059 9.431 1.00 66.12 105 GLN A O 1
ATOM 819 N N . ALA A 1 106 ? 6.927 -1.206 10.967 1.00 76.94 106 ALA A N 1
ATOM 820 C CA . ALA A 1 106 ? 6.050 -0.857 12.074 1.00 76.94 106 ALA A CA 1
ATOM 821 C C . ALA A 1 106 ? 6.606 0.357 12.828 1.00 76.94 106 ALA A C 1
ATOM 823 O O . ALA A 1 106 ? 7.779 0.381 13.204 1.00 76.94 106 ALA A O 1
ATOM 824 N N . LEU A 1 107 ? 5.750 1.342 13.082 1.00 80.00 107 LEU A N 1
ATOM 825 C CA . LEU A 1 107 ? 6.029 2.442 13.995 1.00 80.00 107 LEU A CA 1
ATOM 826 C C . LEU A 1 107 ? 5.426 2.142 15.368 1.00 80.00 107 LEU A C 1
ATOM 828 O O . LEU A 1 107 ? 4.295 1.663 15.482 1.00 80.00 107 LEU A O 1
ATOM 832 N N . GLU A 1 108 ? 6.177 2.461 16.419 1.00 79.25 108 GLU A N 1
ATOM 833 C CA . GLU A 1 108 ? 5.636 2.506 17.777 1.00 79.25 108 GLU A CA 1
ATOM 834 C C . GLU A 1 108 ? 4.676 3.693 17.939 1.00 79.25 108 GLU A C 1
ATOM 836 O O . GLU A 1 108 ? 4.841 4.729 17.289 1.00 79.25 108 GLU A O 1
ATOM 841 N N . GLU A 1 109 ? 3.721 3.593 18.868 1.00 74.31 109 GLU A N 1
ATOM 842 C CA . GLU A 1 109 ? 2.792 4.690 19.190 1.00 74.31 109 GLU A CA 1
ATOM 843 C C . GLU A 1 109 ? 3.505 6.008 19.550 1.00 74.31 109 GLU A C 1
ATOM 845 O O . GLU A 1 109 ? 3.029 7.093 19.228 1.00 74.31 109 GLU A O 1
ATOM 850 N N . SER A 1 110 ? 4.695 5.933 20.153 1.00 71.94 110 SER A N 1
ATOM 851 C CA . SER A 1 110 ? 5.530 7.092 20.505 1.00 71.94 110 SER A CA 1
ATOM 852 C C . SER A 1 110 ? 6.059 7.875 19.288 1.00 71.94 110 SER A C 1
ATOM 854 O O . SER A 1 110 ? 6.491 9.029 19.414 1.00 71.94 110 SER A O 1
ATOM 856 N N . SER A 1 111 ? 6.048 7.240 18.112 1.00 75.00 111 SER A N 1
ATOM 857 C CA . SER A 1 111 ? 6.619 7.740 16.858 1.00 75.00 111 SER A CA 1
ATOM 858 C C . SER A 1 111 ? 5.573 8.329 15.910 1.00 75.00 111 SER A C 1
ATOM 860 O O . SER A 1 111 ? 5.924 8.796 14.823 1.00 75.00 111 SER A O 1
ATOM 862 N N . ILE A 1 112 ? 4.304 8.358 16.323 1.00 79.88 112 ILE A N 1
ATOM 863 C CA . ILE A 1 112 ? 3.201 8.901 15.532 1.00 79.88 112 ILE A CA 1
ATOM 864 C C . ILE A 1 112 ? 2.601 10.153 16.176 1.00 79.88 112 ILE A C 1
ATOM 866 O O . ILE A 1 112 ? 2.649 10.352 17.389 1.00 79.88 112 ILE A O 1
ATOM 870 N N . PHE A 1 113 ? 2.008 11.003 15.345 1.00 80.56 113 PHE A N 1
ATOM 871 C CA . PHE A 1 113 ? 1.117 12.071 15.785 1.00 80.56 113 PHE A CA 1
ATOM 872 C C . PHE A 1 113 ? -0.295 11.738 15.319 1.00 80.56 113 PHE A C 1
ATOM 874 O O . PHE A 1 113 ? -0.643 12.006 14.168 1.00 80.56 113 PHE A O 1
ATOM 881 N N . LEU A 1 114 ? -1.087 11.125 16.200 1.00 80.69 114 LEU A N 1
ATOM 882 C CA . LEU A 1 114 ? -2.471 10.776 15.900 1.00 80.69 114 LEU A CA 1
ATOM 883 C C . LEU A 1 114 ? -3.356 12.019 16.020 1.00 80.69 114 LEU A C 1
ATOM 885 O O . LEU A 1 114 ? -3.472 12.607 17.095 1.00 80.69 114 LEU A O 1
ATOM 889 N N . ASN A 1 115 ? -3.973 12.421 14.913 1.00 78.94 115 ASN A N 1
ATOM 890 C CA . ASN A 1 115 ? -5.021 13.428 14.910 1.00 78.94 115 ASN A CA 1
ATOM 891 C C . ASN A 1 115 ? -6.391 12.737 14.938 1.00 78.94 115 ASN A C 1
ATOM 893 O O . ASN A 1 115 ? -6.764 12.038 13.991 1.00 78.94 115 ASN A O 1
ATOM 897 N N . GLU A 1 116 ? -7.119 12.946 16.036 1.00 69.38 116 GLU A N 1
ATOM 898 C CA . GLU A 1 116 ? -8.436 12.361 16.312 1.00 69.38 116 GLU A CA 1
ATOM 899 C C . GLU A 1 116 ? -9.604 13.316 15.999 1.00 69.38 116 GLU A C 1
ATOM 901 O O . GLU A 1 116 ? -10.767 12.990 16.264 1.00 69.38 116 GLU A O 1
ATOM 906 N N . GLU A 1 117 ? -9.339 14.505 15.440 1.00 65.88 117 GLU A N 1
ATOM 907 C CA . GLU A 1 117 ? -10.408 15.418 15.029 1.00 65.88 117 GLU A CA 1
ATOM 908 C C . GLU A 1 117 ? -11.349 14.721 14.034 1.00 65.88 117 GLU A C 1
ATOM 910 O O . GLU A 1 117 ? -10.898 14.151 13.045 1.00 65.88 117 GLU A O 1
ATOM 915 N N . LYS A 1 118 ? -12.659 14.736 14.350 1.00 66.88 118 LYS A N 1
ATOM 916 C CA . LYS A 1 118 ? -13.786 14.070 13.654 1.00 66.88 118 LYS A CA 1
ATOM 917 C C . LYS A 1 118 ? -13.356 13.155 12.489 1.00 66.88 118 LYS A C 1
ATOM 919 O O . LYS A 1 118 ? -13.183 13.655 11.376 1.00 66.88 118 LYS A O 1
ATOM 924 N N . PRO A 1 119 ? -13.283 11.827 12.710 1.00 72.56 119 PRO A N 1
ATOM 925 C CA . PRO A 1 119 ? -12.742 10.901 11.726 1.00 72.56 119 PRO A CA 1
ATOM 926 C C . PRO A 1 119 ? -13.432 11.034 10.369 1.00 72.56 119 PRO A C 1
ATOM 928 O O . PRO A 1 119 ? -14.654 10.875 10.265 1.00 72.56 119 PRO A O 1
ATOM 931 N N . LEU A 1 120 ? -12.639 11.302 9.332 1.00 81.81 120 LEU A N 1
ATOM 932 C CA . LEU A 1 120 ? -13.110 11.310 7.949 1.00 81.81 120 LEU A CA 1
ATOM 933 C C . LEU A 1 120 ? -13.610 9.911 7.576 1.00 81.81 120 LEU A C 1
ATOM 935 O O . LEU A 1 120 ? -13.072 8.901 8.038 1.00 81.81 120 LEU A O 1
ATOM 939 N N . ARG A 1 121 ? -14.646 9.844 6.740 1.00 91.31 121 ARG A N 1
ATOM 940 C CA . ARG A 1 121 ? -15.142 8.574 6.205 1.00 91.31 121 ARG A CA 1
ATOM 941 C C . ARG A 1 121 ? -14.314 8.181 4.981 1.00 91.31 121 ARG A C 1
ATOM 943 O O . ARG A 1 121 ? -14.174 8.988 4.066 1.00 91.31 121 ARG A O 1
ATOM 950 N N . LEU A 1 122 ? -13.774 6.963 4.979 1.00 93.69 122 LEU A N 1
ATOM 951 C CA . LEU A 1 122 ? -12.938 6.426 3.905 1.00 93.69 122 LEU A CA 1
ATOM 952 C C . LEU A 1 122 ? -13.619 5.224 3.246 1.00 93.69 122 LEU A C 1
ATOM 954 O O . LEU A 1 122 ? -13.827 4.201 3.895 1.00 93.69 122 LEU A O 1
ATOM 958 N N . GLU A 1 123 ? -13.942 5.346 1.964 1.00 95.38 123 GLU A N 1
ATOM 959 C CA . GLU A 1 123 ? -14.472 4.250 1.145 1.00 95.38 123 GLU A CA 1
ATOM 960 C C . GLU A 1 123 ? -13.308 3.455 0.529 1.00 95.38 123 GLU A C 1
ATOM 962 O O . GLU A 1 123 ? -12.310 4.044 0.102 1.00 95.38 123 GLU A O 1
ATOM 967 N N . ILE A 1 124 ? -13.425 2.125 0.491 1.00 96.38 124 ILE A N 1
ATOM 968 C CA . ILE A 1 124 ? -12.405 1.219 -0.053 1.00 96.38 124 ILE A CA 1
ATOM 969 C C . ILE A 1 124 ? -13.007 0.462 -1.245 1.00 96.38 124 ILE A C 1
ATOM 971 O O . ILE A 1 124 ? -13.685 -0.550 -1.036 1.00 96.38 124 ILE A O 1
ATOM 975 N N . PRO A 1 125 ? -12.782 0.943 -2.481 1.00 94.44 125 PRO A N 1
ATOM 976 C CA . PRO A 1 125 ? -13.315 0.313 -3.685 1.00 94.44 125 PRO A CA 1
ATOM 977 C C . PRO A 1 125 ? -12.612 -1.013 -3.992 1.00 94.44 125 PRO A C 1
ATOM 979 O O . PRO A 1 125 ? -11.474 -1.235 -3.560 1.00 94.44 125 PRO A O 1
ATOM 982 N N . ALA A 1 126 ? -13.259 -1.877 -4.772 1.00 91.94 126 ALA A N 1
ATOM 983 C CA . ALA A 1 126 ? -12.656 -3.119 -5.248 1.00 91.94 126 ALA A CA 1
ATOM 984 C C . ALA A 1 126 ? -11.455 -2.839 -6.170 1.00 91.94 126 ALA A C 1
ATOM 986 O O . ALA A 1 126 ? -11.522 -1.993 -7.061 1.00 91.94 126 ALA A O 1
ATOM 987 N N . CYS A 1 127 ? -10.337 -3.546 -5.966 1.00 83.31 127 CYS A N 1
ATOM 988 C CA . CYS A 1 127 ? -9.148 -3.378 -6.811 1.00 83.31 127 CYS A CA 1
ATOM 989 C C . CYS A 1 127 ? -9.086 -4.366 -7.993 1.00 83.31 127 CYS A C 1
ATOM 991 O O . CYS A 1 127 ? -8.400 -4.097 -8.976 1.00 83.31 127 CYS A O 1
ATOM 993 N N . GLU A 1 128 ? -9.759 -5.515 -7.899 1.00 73.44 128 GLU A N 1
ATOM 994 C CA . GLU A 1 128 ? -9.650 -6.622 -8.870 1.00 73.44 128 GLU A CA 1
ATOM 995 C C . GLU A 1 128 ? -10.304 -6.330 -10.223 1.00 73.44 128 GLU A C 1
ATOM 997 O O . GLU A 1 128 ? -9.911 -6.907 -11.234 1.00 73.44 128 GLU A O 1
ATOM 1002 N N . GLU A 1 129 ? -11.250 -5.395 -10.259 1.00 65.12 129 GLU A N 1
ATOM 1003 C CA . GLU A 1 129 ? -11.938 -4.990 -11.486 1.00 65.12 129 GLU A CA 1
ATOM 1004 C C . GLU A 1 129 ? -11.080 -4.072 -12.373 1.00 65.12 129 GLU A C 1
ATOM 1006 O O . GLU A 1 129 ? -11.394 -3.870 -13.542 1.00 65.12 129 GLU A O 1
ATOM 1011 N N . THR A 1 130 ? -9.980 -3.522 -11.844 1.00 75.81 130 THR A N 1
ATOM 1012 C CA . THR A 1 130 ? -9.119 -2.586 -12.579 1.00 75.81 130 THR A CA 1
ATOM 1013 C C . THR A 1 130 ? -8.012 -3.333 -13.314 1.00 75.81 130 THR A C 1
ATOM 1015 O O . THR A 1 130 ? -7.181 -4.019 -12.711 1.00 75.81 130 THR A O 1
ATOM 1018 N N . THR A 1 131 ? -7.931 -3.161 -14.632 1.00 83.31 131 THR A N 1
ATOM 1019 C CA . THR A 1 131 ? -6.833 -3.730 -15.419 1.00 83.31 131 THR A CA 1
ATOM 1020 C C . THR A 1 131 ? -5.493 -3.093 -15.029 1.00 83.31 131 THR A C 1
ATOM 1022 O O . THR A 1 131 ? -5.411 -1.936 -14.609 1.00 83.31 131 THR A O 1
ATOM 1025 N N . GLN A 1 132 ? -4.379 -3.814 -15.221 1.00 84.00 132 GLN A N 1
ATOM 1026 C CA . GLN A 1 132 ? -3.049 -3.244 -14.947 1.00 84.00 132 GLN A CA 1
ATOM 1027 C C . GLN A 1 132 ? -2.751 -1.986 -15.779 1.00 84.00 132 GLN A C 1
ATOM 1029 O O . GLN A 1 132 ? -1.957 -1.150 -15.347 1.00 84.00 132 GLN A O 1
ATOM 1034 N N . SER A 1 133 ? -3.364 -1.861 -16.961 1.00 86.94 133 SER A N 1
ATOM 1035 C CA . SER A 1 133 ? -3.210 -0.695 -17.830 1.00 86.94 133 SER A CA 1
ATOM 1036 C C . SER A 1 133 ? -3.922 0.528 -17.255 1.00 86.94 133 SER A C 1
ATOM 1038 O O . SER A 1 133 ? -3.296 1.579 -17.138 1.00 86.94 133 SER A O 1
ATOM 1040 N N . GLU A 1 134 ? -5.171 0.382 -16.808 1.00 90.75 134 GLU A N 1
ATOM 1041 C CA . GLU A 1 134 ? -5.930 1.465 -16.169 1.00 90.75 134 GLU A CA 1
ATOM 1042 C C . GLU A 1 134 ? -5.245 1.937 -14.887 1.00 90.75 134 GLU A C 1
ATOM 1044 O O . GLU A 1 134 ? -5.037 3.134 -14.698 1.00 90.75 134 GLU A O 1
ATOM 1049 N N . LEU A 1 135 ? -4.779 1.001 -14.052 1.00 91.44 135 LEU A N 1
ATOM 1050 C CA . LEU A 1 135 ? -4.028 1.339 -12.844 1.00 91.44 135 LEU A CA 1
ATOM 1051 C C . LEU A 1 135 ? -2.753 2.131 -13.170 1.00 91.44 135 LEU A C 1
ATOM 1053 O O . LEU A 1 135 ? -2.415 3.079 -12.459 1.00 91.44 135 LEU A O 1
ATOM 1057 N N . LEU A 1 136 ? -2.028 1.750 -14.231 1.00 91.44 136 LEU A N 1
ATOM 1058 C CA . LEU A 1 136 ? -0.842 2.487 -14.670 1.00 91.44 136 LEU A CA 1
ATOM 1059 C C . LEU A 1 136 ? -1.206 3.896 -15.137 1.00 91.44 136 LEU A C 1
ATOM 1061 O O . LEU A 1 136 ? -0.538 4.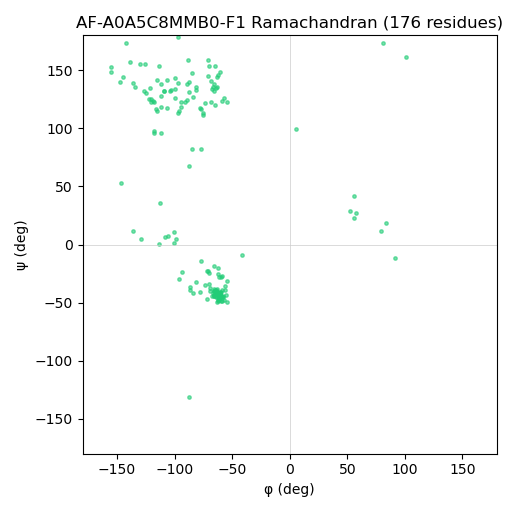846 -14.744 1.00 91.44 136 LEU A O 1
ATOM 1065 N N . GLN A 1 137 ? -2.259 4.033 -15.942 1.00 92.94 137 GLN A N 1
ATOM 1066 C CA . GLN A 1 137 ? -2.715 5.324 -16.453 1.00 92.94 137 GLN A CA 1
ATOM 1067 C C . GLN A 1 137 ? -3.135 6.261 -15.317 1.00 92.94 137 GLN A C 1
ATOM 1069 O O . GLN A 1 137 ? -2.673 7.401 -15.267 1.00 92.94 137 GLN A O 1
ATOM 1074 N N . SER A 1 138 ? -3.933 5.782 -14.360 1.00 94.00 138 SER A N 1
ATOM 1075 C CA . SER A 1 138 ? -4.295 6.566 -13.175 1.00 94.00 138 SER A CA 1
ATOM 1076 C C . SER A 1 138 ? -3.064 6.954 -12.355 1.00 94.00 138 SER A C 1
ATOM 1078 O O . SER A 1 138 ? -2.949 8.095 -11.912 1.00 94.00 138 SER A O 1
ATOM 1080 N N . ALA A 1 139 ? -2.101 6.043 -12.191 1.00 94.44 139 ALA A N 1
ATOM 1081 C CA . ALA A 1 139 ? -0.868 6.348 -11.477 1.00 94.44 139 ALA A CA 1
ATOM 1082 C C . ALA A 1 139 ? -0.011 7.399 -12.205 1.00 94.44 139 ALA A C 1
ATOM 1084 O O . ALA A 1 139 ? 0.559 8.273 -11.556 1.00 94.44 139 ALA A O 1
ATOM 1085 N N . MET A 1 140 ? 0.049 7.363 -13.540 1.00 94.56 140 MET A N 1
ATOM 1086 C C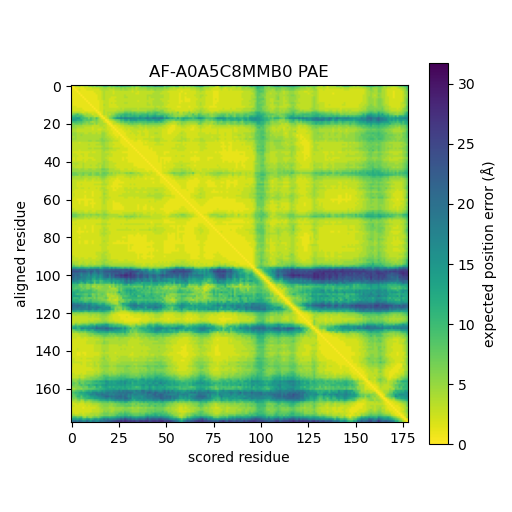A . MET A 1 140 ? 0.724 8.391 -14.339 1.00 94.56 140 MET A CA 1
ATOM 1087 C C . MET A 1 140 ? 0.074 9.766 -14.155 1.00 94.56 140 MET A C 1
ATOM 1089 O O . MET A 1 140 ? 0.788 10.737 -13.926 1.00 94.56 140 MET A O 1
ATOM 1093 N N . GLN A 1 141 ? -1.261 9.845 -14.146 1.00 95.69 141 GLN A N 1
ATOM 1094 C CA . GLN A 1 141 ? -1.977 11.100 -13.880 1.00 95.69 141 GLN A CA 1
ATOM 1095 C C . GLN A 1 141 ? -1.657 11.665 -12.489 1.00 95.69 141 GLN A C 1
ATOM 1097 O O . GLN A 1 141 ? -1.443 12.868 -12.340 1.00 95.69 141 GLN A O 1
ATOM 1102 N N . VAL A 1 142 ? -1.582 10.806 -11.464 1.00 96.50 142 VAL A N 1
ATOM 1103 C CA . VAL A 1 142 ? -1.172 11.221 -10.112 1.00 96.50 142 VAL A CA 1
ATOM 1104 C C . VAL A 1 142 ? 0.247 11.791 -10.130 1.00 96.50 142 VAL A C 1
ATOM 1106 O O . VAL A 1 142 ? 0.482 12.851 -9.551 1.00 96.50 142 VAL A O 1
ATOM 1109 N N . LEU A 1 143 ? 1.189 11.133 -10.809 1.00 95.50 143 LEU A N 1
ATOM 1110 C CA . LEU A 1 143 ? 2.569 11.610 -10.912 1.00 95.50 143 LEU A CA 1
ATOM 1111 C C . LEU A 1 143 ? 2.654 12.975 -11.608 1.00 95.50 143 LEU A C 1
ATOM 1113 O O . LEU A 1 143 ? 3.299 13.881 -11.079 1.00 95.50 143 LEU A O 1
ATOM 1117 N N . GLU A 1 144 ? 1.952 13.156 -12.728 1.00 94.44 144 GLU A N 1
ATOM 1118 C CA . GLU A 1 144 ? 1.901 14.423 -13.471 1.00 94.44 144 GLU A CA 1
ATOM 1119 C C . GLU A 1 144 ? 1.364 15.571 -12.607 1.00 94.44 144 GLU A C 1
ATOM 1121 O O . GLU A 1 144 ? 2.002 16.620 -12.491 1.00 94.44 144 GLU A O 1
ATOM 1126 N N . GLN A 1 145 ? 0.240 15.356 -11.915 1.00 95.44 145 GLN A N 1
ATOM 1127 C CA . GLN A 1 145 ? -0.349 16.348 -11.005 1.00 95.44 145 GLN A CA 1
ATOM 1128 C C . GLN A 1 145 ? 0.599 16.743 -9.864 1.00 95.44 145 GLN A C 1
ATOM 1130 O O . GLN A 1 145 ? 0.528 17.861 -9.352 1.00 95.44 145 GLN A O 1
ATOM 1135 N N . ASN A 1 146 ? 1.501 15.839 -9.473 1.00 94.62 146 ASN A N 1
ATOM 1136 C CA . ASN A 1 146 ? 2.472 16.046 -8.402 1.00 94.62 146 ASN A CA 1
ATOM 1137 C C . ASN A 1 146 ? 3.875 16.408 -8.919 1.00 94.62 146 ASN A C 1
ATOM 1139 O O . ASN A 1 146 ? 4.815 16.457 -8.123 1.00 94.62 146 ASN A O 1
ATOM 1143 N N . ARG A 1 147 ? 4.022 16.710 -10.221 1.00 93.62 147 ARG A N 1
ATOM 1144 C CA . ARG A 1 147 ? 5.294 17.091 -10.869 1.00 93.62 147 ARG A CA 1
ATOM 1145 C C . ARG A 1 147 ? 6.396 16.051 -10.666 1.00 93.62 147 ARG A C 1
ATOM 1147 O O . ARG A 1 147 ? 7.554 16.372 -10.384 1.00 93.62 147 ARG A O 1
ATOM 1154 N N . MET A 1 148 ? 6.010 14.788 -10.775 1.00 94.69 148 MET A N 1
ATOM 1155 C CA . MET A 1 148 ? 6.896 13.639 -10.697 1.00 94.69 148 MET A CA 1
ATOM 1156 C C . MET A 1 148 ? 7.021 13.013 -12.087 1.00 94.69 148 MET A C 1
ATOM 1158 O O . MET A 1 148 ? 6.023 12.743 -12.748 1.00 94.69 148 MET A O 1
ATOM 1162 N N . ARG A 1 149 ? 8.250 12.731 -12.520 1.00 92.88 149 ARG A N 1
ATOM 1163 C CA . ARG A 1 149 ? 8.537 11.974 -13.742 1.00 92.88 149 ARG A CA 1
ATOM 1164 C C . ARG A 1 149 ? 8.860 10.526 -13.428 1.00 92.88 149 ARG A C 1
ATOM 1166 O O . ARG A 1 149 ? 9.682 10.241 -12.555 1.00 92.88 149 ARG A O 1
ATOM 1173 N N . LEU A 1 150 ? 8.245 9.638 -14.202 1.00 93.25 150 LEU A N 1
ATOM 1174 C CA . LEU A 1 150 ? 8.544 8.215 -14.238 1.00 93.25 150 LEU A CA 1
ATOM 1175 C C . LEU A 1 150 ? 9.540 7.925 -15.361 1.00 93.25 150 LEU A C 1
ATOM 1177 O O . LEU A 1 150 ? 9.255 8.191 -16.526 1.00 93.25 150 LEU A O 1
ATOM 1181 N N . PHE A 1 151 ? 10.679 7.337 -15.015 1.00 93.25 151 PHE A N 1
ATOM 1182 C CA . PHE A 1 151 ? 11.638 6.804 -15.976 1.00 93.25 151 PHE A CA 1
ATOM 1183 C C . PHE A 1 151 ? 11.617 5.280 -15.916 1.00 93.25 151 PHE A C 1
ATOM 1185 O O . PHE A 1 151 ? 11.675 4.698 -14.830 1.00 93.25 151 PHE A O 1
ATOM 1192 N N . VAL A 1 152 ? 11.541 4.644 -17.084 1.00 91.94 152 VAL A N 1
ATOM 1193 C CA . VAL A 1 152 ? 11.609 3.189 -17.236 1.00 91.94 152 VAL A CA 1
ATOM 1194 C C . VAL A 1 152 ? 12.770 2.862 -18.163 1.00 91.94 152 VAL A C 1
ATOM 1196 O O . VAL A 1 152 ? 12.839 3.377 -19.277 1.00 91.94 152 VAL A O 1
ATOM 1199 N N . PHE A 1 153 ? 13.681 2.019 -17.694 1.00 89.75 153 PHE A N 1
ATOM 1200 C CA . PHE A 1 153 ? 14.868 1.590 -18.425 1.00 89.75 153 PHE A CA 1
ATOM 1201 C C . PHE A 1 153 ? 14.733 0.107 -18.760 1.00 89.75 153 PHE A C 1
ATOM 1203 O O . PHE A 1 153 ? 14.482 -0.689 -17.857 1.00 89.75 153 PHE A O 1
ATOM 1210 N N . ASP A 1 154 ? 14.911 -0.268 -20.027 1.00 89.38 154 ASP A N 1
ATOM 1211 C CA . ASP A 1 154 ? 15.127 -1.670 -20.403 1.00 89.38 154 ASP A CA 1
ATOM 1212 C C . ASP A 1 154 ? 16.566 -2.042 -20.028 1.00 89.38 154 ASP A C 1
ATOM 1214 O O . ASP A 1 154 ? 17.528 -1.482 -20.553 1.00 89.38 154 ASP A O 1
ATOM 1218 N N . LEU A 1 155 ? 16.696 -2.943 -19.059 1.00 88.62 155 LEU A N 1
ATOM 1219 C CA . LEU A 1 155 ? 17.962 -3.436 -18.527 1.00 88.62 155 LEU A CA 1
ATOM 1220 C C . LEU A 1 155 ? 18.260 -4.864 -19.002 1.00 88.62 155 LEU A C 1
ATOM 1222 O O . LEU A 1 155 ? 19.217 -5.478 -18.529 1.00 88.62 155 LEU A O 1
ATOM 1226 N N . ALA A 1 156 ? 17.463 -5.418 -19.920 1.00 88.88 156 ALA A N 1
ATOM 1227 C CA . ALA A 1 156 ? 17.735 -6.718 -20.513 1.00 88.88 156 ALA A CA 1
ATOM 1228 C C . ALA A 1 156 ? 18.851 -6.591 -21.566 1.00 88.88 1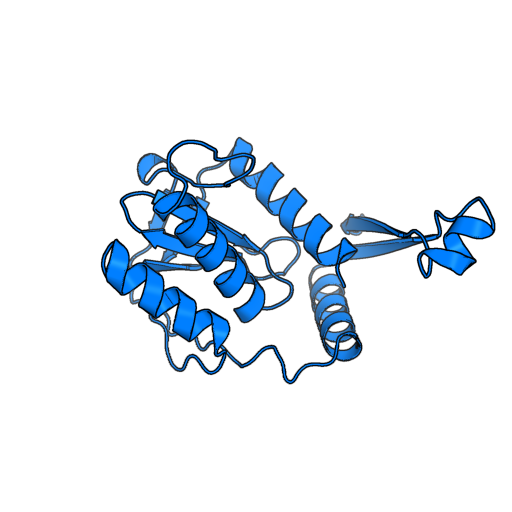56 ALA A C 1
ATOM 1230 O O . ALA A 1 156 ? 18.600 -6.452 -22.763 1.00 88.88 156 ALA A O 1
ATOM 1231 N N . ILE A 1 157 ? 20.098 -6.596 -21.086 1.00 83.69 157 ILE A N 1
ATOM 1232 C CA . ILE A 1 157 ? 21.313 -6.479 -21.910 1.00 83.69 157 ILE A CA 1
ATOM 1233 C C . ILE A 1 157 ? 21.523 -7.741 -22.760 1.00 83.69 157 ILE A C 1
ATOM 1235 O O . ILE A 1 157 ? 21.926 -7.645 -23.915 1.00 83.69 157 ILE A O 1
ATOM 1239 N N . GLU A 1 158 ? 21.205 -8.909 -22.200 1.00 86.62 158 GLU A N 1
ATOM 1240 C CA . GLU A 1 158 ? 21.367 -10.209 -22.852 1.00 86.62 158 GLU A CA 1
ATOM 1241 C C . GLU A 1 158 ? 20.034 -10.725 -23.432 1.00 86.62 158 GLU A C 1
ATOM 1243 O O . GLU A 1 158 ? 18.994 -10.567 -22.783 1.00 86.62 158 GLU A O 1
ATOM 1248 N N . PRO A 1 159 ? 20.027 -11.394 -24.604 1.00 81.88 159 PRO A N 1
ATOM 1249 C CA . PRO A 1 159 ? 18.799 -11.872 -25.255 1.00 81.88 159 PRO A CA 1
ATOM 1250 C C . PRO A 1 159 ? 17.924 -12.786 -24.383 1.00 81.88 159 PRO A C 1
ATOM 1252 O O . PRO A 1 159 ? 16.703 -12.623 -24.359 1.00 81.88 159 PRO A O 1
ATOM 1255 N N . PHE A 1 160 ? 18.532 -13.677 -23.589 1.00 84.50 160 PHE A N 1
ATOM 1256 C CA . PHE A 1 160 ? 17.791 -14.613 -22.729 1.00 84.50 160 PHE A CA 1
ATOM 1257 C C . PHE A 1 160 ? 16.918 -13.897 -21.682 1.00 84.50 160 PHE A C 1
ATOM 1259 O O . PHE A 1 160 ? 15.857 -14.388 -21.302 1.00 84.50 160 PHE A O 1
ATOM 1266 N N . LEU A 1 161 ? 17.306 -12.685 -21.262 1.00 80.88 161 LEU A N 1
ATOM 1267 C CA . LEU A 1 161 ? 16.531 -11.869 -20.321 1.00 80.88 161 LEU A CA 1
ATOM 1268 C C . LEU A 1 161 ? 15.242 -11.312 -20.946 1.00 80.88 161 LEU A C 1
ATOM 1270 O O . LEU A 1 161 ? 14.302 -10.977 -20.223 1.00 80.88 161 LEU A O 1
ATOM 1274 N N . LYS A 1 162 ? 15.180 -11.202 -22.277 1.00 77.06 162 LYS A N 1
ATOM 1275 C CA . LYS A 1 162 ? 13.975 -10.776 -23.005 1.00 77.06 162 LYS A CA 1
ATOM 1276 C C . LYS A 1 162 ? 13.057 -11.954 -23.304 1.00 77.06 162 LYS A C 1
ATOM 1278 O O . LYS A 1 162 ? 11.843 -11.813 -23.194 1.00 77.06 162 LYS A O 1
ATOM 1283 N N . GLU A 1 163 ? 13.645 -13.094 -23.650 1.00 75.19 163 GLU A N 1
ATOM 1284 C CA . GLU A 1 163 ? 12.925 -14.287 -24.100 1.00 75.19 163 GLU A CA 1
ATOM 1285 C C . GLU A 1 163 ? 12.288 -15.068 -22.942 1.00 75.19 163 GLU A C 1
ATOM 1287 O O . GLU A 1 163 ? 11.138 -15.486 -23.057 1.00 75.19 163 GLU A O 1
ATOM 1292 N N . GLU A 1 164 ? 12.978 -15.211 -21.804 1.00 71.25 164 GLU A N 1
ATOM 1293 C CA . GLU A 1 164 ? 12.494 -16.043 -20.690 1.00 71.25 164 GLU A CA 1
ATOM 1294 C C . GLU A 1 164 ? 11.756 -15.256 -19.594 1.00 71.25 164 GLU A C 1
ATOM 1296 O O . GLU A 1 164 ? 10.858 -15.791 -18.944 1.00 71.25 164 GLU A O 1
ATOM 1301 N N . LEU A 1 165 ? 12.104 -13.981 -19.372 1.00 69.75 165 LEU A N 1
ATOM 1302 C CA . LEU A 1 165 ? 11.612 -13.190 -18.227 1.00 69.75 165 LEU A CA 1
ATOM 1303 C C . LEU A 1 165 ? 10.593 -12.100 -18.594 1.00 69.75 165 LEU A C 1
ATOM 1305 O O . LEU A 1 165 ? 10.214 -11.304 -17.734 1.00 69.75 165 LEU A O 1
ATOM 1309 N N . ALA A 1 166 ? 10.143 -12.050 -19.853 1.00 74.44 166 ALA A N 1
ATOM 1310 C CA . ALA A 1 166 ? 9.337 -10.952 -20.402 1.00 74.44 166 ALA A CA 1
ATOM 1311 C C . ALA A 1 166 ? 10.000 -9.558 -20.250 1.00 74.44 166 ALA A C 1
ATOM 1313 O O . ALA A 1 166 ? 9.318 -8.531 -20.287 1.00 74.44 166 ALA A O 1
ATOM 1314 N N . GLY A 1 167 ? 11.332 -9.527 -20.099 1.00 82.50 167 GLY A N 1
ATOM 1315 C CA . GLY A 1 167 ? 12.154 -8.326 -19.944 1.00 82.50 167 GLY A CA 1
ATOM 1316 C C . GLY A 1 167 ? 12.581 -8.018 -18.503 1.00 82.50 167 GLY A C 1
ATOM 1317 O O . GLY A 1 167 ? 11.987 -8.468 -17.523 1.00 82.50 167 GLY A O 1
ATOM 1318 N N . VAL A 1 168 ? 13.624 -7.194 -18.372 1.00 86.31 168 VAL A N 1
ATOM 1319 C CA . VAL A 1 168 ? 14.137 -6.685 -17.091 1.00 86.31 168 VAL A CA 1
ATOM 1320 C C . VAL A 1 168 ? 14.063 -5.169 -17.130 1.00 86.31 168 VAL A C 1
ATOM 1322 O O . VAL A 1 168 ? 14.651 -4.548 -18.008 1.00 86.31 168 VAL A O 1
ATOM 1325 N N . PHE A 1 169 ? 13.354 -4.567 -16.176 1.00 88.62 169 PHE A N 1
ATOM 1326 C CA . PHE A 1 169 ? 13.094 -3.130 -16.189 1.00 88.62 169 PHE A CA 1
ATOM 1327 C C . PHE A 1 169 ? 13.551 -2.449 -14.902 1.00 88.62 169 PHE A C 1
ATOM 1329 O O . PHE A 1 169 ? 13.185 -2.865 -13.801 1.00 88.62 169 PHE A O 1
ATOM 1336 N N . GLY A 1 170 ? 14.306 -1.363 -15.057 1.00 90.31 170 GLY A N 1
ATOM 1337 C CA . GLY A 1 170 ? 14.582 -0.400 -13.995 1.00 90.31 170 GLY A CA 1
ATOM 1338 C C . GLY A 1 170 ? 13.508 0.682 -13.975 1.00 90.31 170 GLY A C 1
ATOM 1339 O O . GLY A 1 170 ? 13.101 1.159 -15.032 1.00 90.31 170 GLY A O 1
ATOM 1340 N N . VAL A 1 171 ? 13.050 1.082 -12.788 1.00 93.50 171 VAL A N 1
ATOM 1341 C CA . VAL A 1 171 ? 12.056 2.151 -12.623 1.00 93.50 171 VAL A CA 1
ATOM 1342 C C . VAL A 1 171 ? 12.597 3.195 -11.655 1.00 93.50 171 VAL A C 1
ATOM 1344 O O . VAL A 1 171 ? 13.113 2.843 -10.598 1.00 93.50 171 VAL A O 1
ATOM 1347 N N . LEU A 1 172 ? 12.493 4.470 -12.027 1.00 93.25 172 LEU A N 1
ATOM 1348 C CA . LEU A 1 172 ? 12.943 5.604 -11.223 1.00 93.25 172 LEU A CA 1
ATOM 1349 C C . LEU A 1 172 ? 11.874 6.699 -11.204 1.00 93.25 172 LEU A C 1
ATOM 1351 O O . LEU A 1 172 ? 11.339 7.072 -12.2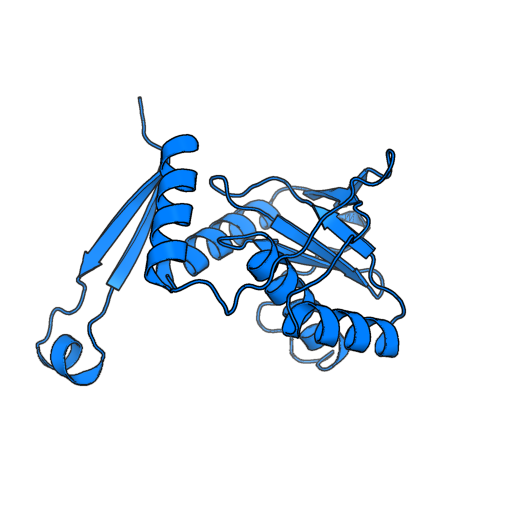48 1.00 93.25 172 LEU A O 1
ATOM 1355 N N . LEU A 1 173 ? 11.618 7.248 -10.016 1.00 92.81 173 LEU A N 1
ATOM 1356 C CA . LEU A 1 173 ? 10.821 8.456 -9.823 1.00 92.81 173 LEU A CA 1
ATOM 1357 C C . LEU A 1 173 ? 11.733 9.644 -9.524 1.00 92.81 173 LEU A C 1
ATOM 1359 O O . LEU A 1 173 ? 12.608 9.561 -8.664 1.00 92.81 173 LEU A O 1
ATOM 1363 N N . ARG A 1 174 ? 11.509 10.766 -10.211 1.00 91.50 174 ARG A N 1
ATOM 1364 C CA . ARG A 1 174 ? 12.233 12.020 -9.968 1.00 91.50 174 ARG A CA 1
ATOM 1365 C C . ARG A 1 174 ? 11.263 13.194 -9.966 1.00 91.50 174 ARG A C 1
ATOM 1367 O O . ARG A 1 174 ? 10.380 13.256 -10.816 1.00 91.50 174 ARG A O 1
ATOM 1374 N N . LYS A 1 175 ? 11.447 14.136 -9.044 1.00 89.44 175 LYS A N 1
ATOM 1375 C CA . LYS A 1 175 ? 10.746 15.421 -9.086 1.00 89.44 175 LYS A CA 1
ATOM 1376 C C . LYS A 1 175 ? 11.249 16.246 -10.272 1.00 89.44 175 LYS A C 1
ATOM 1378 O O . LYS A 1 175 ? 12.439 16.218 -10.578 1.00 89.44 175 LYS A O 1
ATOM 1383 N N . GLU A 1 176 ? 10.359 16.950 -10.954 1.00 82.50 176 GLU A N 1
ATOM 1384 C CA . GLU A 1 176 ? 10.778 17.908 -11.975 1.00 82.50 176 GLU A CA 1
ATOM 1385 C C . GLU A 1 176 ? 11.481 19.102 -11.311 1.00 82.50 176 GLU A C 1
ATOM 1387 O O . GLU A 1 176 ? 10.912 19.754 -10.431 1.00 82.50 176 GLU A O 1
ATOM 1392 N N . ASP A 1 177 ? 12.724 19.357 -11.724 1.00 71.62 177 ASP A N 1
ATOM 1393 C CA . ASP A 1 177 ? 13.465 20.565 -11.364 1.00 71.62 177 ASP A CA 1
ATOM 1394 C C . ASP A 1 177 ? 13.010 21.705 -12.295 1.00 71.62 177 ASP A C 1
ATOM 1396 O O . ASP A 1 177 ? 12.893 21.498 -13.507 1.00 71.62 177 ASP A O 1
ATOM 1400 N N . PHE A 1 178 ? 12.712 22.871 -11.715 1.00 52.88 178 PHE A N 1
ATOM 1401 C CA . PHE A 1 178 ? 12.418 24.114 -12.441 1.00 52.88 178 PHE A CA 1
ATOM 1402 C C . PHE A 1 178 ? 13.708 24.842 -12.805 1.00 52.88 178 PHE A C 1
ATOM 1404 O O . PHE A 1 178 ? 14.595 24.913 -11.923 1.00 52.88 178 PHE A O 1
#

Mean predicted aligned error: 6.26 Å

Solvent-accessible surface area (backbone atoms only — not comparable to full-atom values): 9852 Å² total; per-residue (Å²): 98,68,54,60,49,49,50,44,42,51,53,48,54,63,52,55,78,80,46,70,46,57,29,40,37,40,40,78,57,61,64,62,22,64,66,49,50,53,46,52,52,51,43,29,72,78,64,40,80,62,45,42,25,40,42,72,58,49,78,66,26,42,22,22,31,35,35,50,87,74,32,32,18,57,23,51,20,83,40,64,44,54,2,41,38,53,8,44,50,50,46,49,50,49,73,73,44,83,86,67,78,84,83,70,65,63,42,51,65,90,45,47,44,79,41,75,72,79,55,49,77,42,72,30,60,57,63,85,85,56,51,66,64,56,52,43,54,56,39,50,52,40,20,56,79,56,47,37,46,82,45,77,41,86,63,46,84,50,70,65,40,46,75,76,60,81,45,39,75,47,59,46,81,43,72,69,83,132

pLDDT: mean 87.4, std 10.67, range [47.38, 97.56]